Protein AF-A0A9P1GLC5-F1 (afdb_monomer)

Organism: NCBI:txid2562237

Structure (mmCIF, N/CA/C/O backbone):
data_AF-A0A9P1GLC5-F1
#
_entry.id   AF-A0A9P1GLC5-F1
#
loop_
_atom_site.group_PDB
_atom_site.id
_atom_site.type_symbol
_atom_site.label_atom_id
_atom_site.label_alt_id
_atom_site.label_comp_id
_atom_site.label_asym_id
_atom_site.label_entity_id
_atom_site.label_seq_id
_atom_site.pdbx_PDB_ins_code
_atom_site.Cartn_x
_atom_site.Cartn_y
_atom_site.Cartn_z
_atom_site.occupancy
_atom_site.B_iso_or_equiv
_atom_site.auth_seq_id
_atom_site.auth_comp_id
_atom_site.auth_asym_id
_atom_site.auth_atom_id
_atom_site.pdbx_PDB_model_num
ATOM 1 N N . MET A 1 1 ? -9.900 10.082 -8.157 1.00 47.69 1 MET A N 1
ATOM 2 C CA . MET A 1 1 ? -8.661 9.710 -7.443 1.00 47.69 1 MET A CA 1
ATOM 3 C C . MET A 1 1 ? -8.910 8.832 -6.209 1.00 47.69 1 MET A C 1
ATOM 5 O O . MET A 1 1 ? -8.074 7.988 -5.947 1.00 47.69 1 MET A O 1
ATOM 9 N N . ASN A 1 2 ? -10.050 8.937 -5.502 1.00 52.00 2 ASN A N 1
ATOM 10 C CA . ASN A 1 2 ? -10.221 8.292 -4.184 1.00 52.00 2 ASN A CA 1
ATOM 11 C C . ASN A 1 2 ? -10.794 6.866 -4.136 1.00 52.00 2 ASN A C 1
ATOM 13 O O . ASN A 1 2 ? -10.511 6.176 -3.165 1.00 52.00 2 ASN A O 1
ATOM 17 N N . GLN A 1 3 ? -11.568 6.397 -5.125 1.00 54.25 3 GLN A N 1
ATOM 18 C CA . GLN A 1 3 ? -12.273 5.115 -4.955 1.00 54.25 3 GLN A CA 1
ATOM 19 C C . GLN A 1 3 ? -11.317 3.918 -4.865 1.00 54.25 3 GLN A C 1
ATOM 21 O O . GLN A 1 3 ? -11.463 3.127 -3.956 1.00 54.25 3 GLN A O 1
ATOM 26 N N . LYS A 1 4 ? -10.286 3.824 -5.717 1.00 55.81 4 LYS A N 1
ATOM 27 C CA . LYS A 1 4 ? -9.340 2.690 -5.684 1.00 55.81 4 LYS A CA 1
ATOM 28 C C . LYS A 1 4 ? -8.455 2.651 -4.434 1.00 55.81 4 LYS A C 1
ATOM 30 O O . LYS A 1 4 ? -8.250 1.583 -3.871 1.00 55.81 4 LYS A O 1
ATOM 35 N N . ILE A 1 5 ? -8.000 3.817 -3.962 1.00 56.03 5 ILE A N 1
ATOM 36 C CA . ILE A 1 5 ? -7.255 3.920 -2.698 1.00 56.03 5 ILE A CA 1
ATOM 37 C C . ILE A 1 5 ? -8.155 3.483 -1.539 1.00 56.03 5 ILE A C 1
ATOM 39 O O . ILE A 1 5 ? -7.718 2.737 -0.667 1.00 56.03 5 ILE A O 1
ATOM 43 N N . SER A 1 6 ? -9.415 3.934 -1.545 1.00 58.03 6 SER A N 1
ATOM 44 C CA . SER A 1 6 ? -10.416 3.520 -0.565 1.00 58.03 6 SER A CA 1
ATOM 45 C C . SER A 1 6 ? -10.666 2.013 -0.647 1.00 58.03 6 SER A C 1
ATOM 47 O O . SER A 1 6 ? -10.504 1.339 0.358 1.00 58.03 6 SER A O 1
ATOM 49 N N . ASP A 1 7 ? -10.915 1.458 -1.833 1.00 60.22 7 ASP A N 1
ATOM 50 C CA . ASP A 1 7 ? -11.137 0.024 -2.051 1.00 60.22 7 ASP A CA 1
ATOM 51 C C . ASP A 1 7 ? -9.954 -0.817 -1.542 1.00 60.22 7 ASP A C 1
ATOM 53 O O . ASP A 1 7 ? -10.156 -1.854 -0.920 1.00 60.22 7 ASP A O 1
ATOM 57 N N . ARG A 1 8 ? -8.717 -0.338 -1.712 1.00 60.62 8 ARG A N 1
ATOM 58 C CA . ARG A 1 8 ? -7.519 -1.004 -1.190 1.00 60.62 8 ARG A CA 1
ATOM 59 C C . ARG A 1 8 ? -7.369 -0.878 0.325 1.00 60.62 8 ARG A C 1
ATOM 61 O O . ARG A 1 8 ? -6.973 -1.834 0.982 1.00 60.62 8 ARG A O 1
ATOM 68 N N . LEU A 1 9 ? -7.735 0.266 0.909 1.00 55.22 9 LEU A N 1
ATOM 69 C CA . LEU A 1 9 ? -7.836 0.416 2.370 1.00 55.22 9 LEU A CA 1
ATOM 70 C C . LEU A 1 9 ? -8.885 -0.515 2.983 1.00 55.22 9 LEU A C 1
ATOM 72 O O . LEU A 1 9 ? -8.794 -0.861 4.162 1.00 55.22 9 LEU A O 1
ATOM 76 N N . MET A 1 10 ? -9.853 -0.920 2.165 1.00 55.62 10 MET A N 1
ATOM 77 C CA . MET A 1 10 ? -10.934 -1.827 2.516 1.00 55.62 10 MET A CA 1
ATOM 78 C C . MET A 1 10 ? -10.565 -3.305 2.338 1.00 55.62 10 MET A C 1
ATOM 80 O O . MET A 1 10 ? -11.298 -4.158 2.846 1.00 55.62 10 MET A O 1
ATOM 84 N N . GLU A 1 11 ? -9.453 -3.624 1.666 1.00 56.75 11 GLU A N 1
ATOM 85 C CA . GLU A 1 11 ? -9.005 -5.001 1.455 1.00 56.75 11 GLU A CA 1
ATOM 86 C C . GLU A 1 11 ? -8.594 -5.674 2.771 1.00 56.75 11 GLU A C 1
ATOM 88 O O . GLU A 1 11 ? -7.910 -5.112 3.633 1.00 56.75 11 GLU A O 1
ATOM 93 N N . SER A 1 12 ? -8.994 -6.937 2.913 1.00 49.34 12 SER A N 1
ATOM 94 C CA . SER A 1 12 ? -8.492 -7.810 3.966 1.00 49.34 12 SER A CA 1
ATOM 95 C C . SER A 1 12 ? -7.091 -8.293 3.588 1.00 49.34 12 SER A C 1
ATOM 97 O O . SER A 1 12 ? -6.949 -9.054 2.630 1.00 49.34 12 SER A O 1
ATOM 99 N N . CYS A 1 13 ? -6.061 -7.911 4.343 1.00 44.66 13 CYS A N 1
ATOM 100 C CA . CYS A 1 13 ? -4.732 -8.498 4.181 1.00 44.66 13 CYS A CA 1
ATOM 101 C C . CYS A 1 13 ? -4.643 -9.821 4.968 1.00 44.66 13 CYS A C 1
ATOM 103 O O . CYS A 1 13 ? -4.759 -9.790 6.199 1.00 44.66 13 CYS A O 1
ATOM 105 N N . PRO A 1 14 ? -4.412 -10.978 4.310 1.00 37.53 14 PRO A N 1
ATOM 106 C CA . PRO A 1 14 ? -4.028 -12.206 4.993 1.00 37.53 14 PRO A CA 1
ATOM 107 C C . PRO A 1 14 ? -2.564 -12.071 5.425 1.00 37.53 14 PRO A C 1
ATOM 109 O O . PRO A 1 14 ? -1.640 -12.315 4.656 1.00 37.53 14 PRO A O 1
ATOM 112 N N . GLY A 1 15 ? -2.350 -11.597 6.647 1.00 42.34 15 GLY A N 1
ATOM 113 C CA . GLY A 1 15 ? -1.014 -11.357 7.177 1.00 42.34 15 GLY A CA 1
ATOM 114 C C . GLY A 1 15 ? -1.078 -10.553 8.465 1.00 42.34 15 GLY A C 1
ATOM 115 O O . GLY A 1 15 ? -1.514 -9.407 8.465 1.00 42.34 15 GLY A O 1
ATOM 116 N N . THR A 1 16 ? -0.687 -11.217 9.548 1.00 44.41 16 THR A N 1
ATOM 117 C CA . THR A 1 16 ? -0.421 -10.769 10.921 1.00 44.41 16 THR A CA 1
ATOM 118 C C . THR A 1 16 ? -0.646 -9.277 11.202 1.00 44.41 16 THR A C 1
ATOM 120 O O . THR A 1 16 ? 0.180 -8.425 10.867 1.00 44.41 16 THR A O 1
ATOM 123 N N . LEU A 1 17 ? -1.746 -8.970 11.897 1.00 46.38 17 LEU A N 1
ATOM 124 C CA . LEU A 1 17 ? -1.908 -7.708 12.619 1.00 46.38 17 LEU A CA 1
ATOM 125 C C . LEU A 1 17 ? -0.806 -7.627 13.686 1.00 46.38 17 LEU A C 1
ATOM 127 O O . LEU A 1 17 ? -0.879 -8.249 14.743 1.00 46.38 17 LEU A O 1
ATOM 131 N N . LEU A 1 18 ? 0.249 -6.881 13.385 1.00 47.91 18 LEU A N 1
ATOM 132 C CA . LEU A 1 18 ? 1.289 -6.561 14.354 1.00 47.91 18 LEU A CA 1
ATOM 133 C C . LEU A 1 18 ? 0.752 -5.530 15.349 1.00 47.91 18 LEU A C 1
ATOM 135 O O . LEU A 1 18 ? -0.028 -4.651 14.992 1.00 47.91 18 LEU A O 1
ATOM 139 N N . HIS A 1 19 ? 1.172 -5.691 16.600 1.00 51.31 19 HIS A N 1
ATOM 140 C CA . HIS A 1 19 ? 0.838 -4.884 17.771 1.00 51.31 19 HIS A CA 1
ATOM 141 C C . HIS A 1 19 ? 0.292 -3.485 17.502 1.00 51.31 19 HIS A C 1
ATOM 143 O O . HIS A 1 19 ? 1.023 -2.563 17.149 1.00 51.31 19 HIS A O 1
ATOM 149 N N . ALA A 1 20 ? -0.992 -3.314 17.793 1.00 52.53 20 ALA A N 1
ATOM 150 C CA . ALA A 1 20 ? -1.585 -1.999 17.931 1.00 52.53 20 ALA A CA 1
ATOM 151 C C . ALA A 1 20 ? -1.301 -1.485 19.350 1.00 52.53 20 ALA A C 1
ATOM 153 O O . ALA A 1 20 ? -1.840 -2.008 20.326 1.00 52.53 20 ALA A O 1
ATOM 154 N N . VAL A 1 21 ? -0.422 -0.489 19.467 1.00 52.78 21 VAL A N 1
ATOM 155 C CA . VAL A 1 21 ? -0.293 0.342 20.673 1.00 52.78 21 VAL A CA 1
ATOM 156 C C . VAL A 1 21 ? -1.179 1.575 20.462 1.00 52.78 21 VAL A C 1
ATOM 158 O O . VAL A 1 21 ? -1.206 2.098 19.342 1.00 52.78 21 VAL A O 1
ATOM 161 N N . PRO A 1 22 ? -1.900 2.056 21.493 1.00 58.53 22 PRO A N 1
ATOM 162 C CA . PRO A 1 22 ? -2.670 3.288 21.395 1.00 58.53 22 PRO A CA 1
ATOM 163 C C . PRO A 1 22 ? -1.815 4.427 20.830 1.00 58.53 22 PRO A C 1
ATOM 165 O O . PRO A 1 22 ? -0.705 4.667 21.307 1.00 58.53 22 PRO A O 1
ATOM 168 N N . ASN A 1 23 ? -2.333 5.113 19.814 1.00 62.41 23 ASN A N 1
ATOM 169 C CA . ASN A 1 23 ? -1.656 6.228 19.156 1.00 62.41 23 ASN A CA 1
ATOM 170 C C . ASN A 1 23 ? -2.423 7.530 19.438 1.00 62.41 23 ASN A C 1
ATOM 172 O O . ASN A 1 23 ? -3.653 7.521 19.503 1.00 62.41 23 ASN A O 1
ATOM 176 N N . GLY A 1 24 ? -1.698 8.639 19.587 1.00 65.12 24 GLY A N 1
ATOM 177 C CA . GLY A 1 24 ? -2.259 9.988 19.710 1.00 65.12 24 GLY A CA 1
ATOM 178 C C . GLY A 1 24 ? -2.446 10.521 21.136 1.00 65.12 24 GLY A C 1
ATOM 179 O O . GLY A 1 24 ? -2.186 9.842 22.130 1.00 65.12 24 GLY A O 1
ATOM 180 N N . SER A 1 25 ? -2.862 11.788 21.226 1.00 72.00 25 SER A N 1
ATOM 181 C CA . SER A 1 25 ? -3.205 12.452 22.486 1.00 72.00 25 SER A CA 1
ATOM 182 C C . SER A 1 25 ? -4.690 12.278 22.809 1.00 72.00 25 SER A C 1
ATOM 184 O O . SER A 1 25 ? -5.532 12.117 21.921 1.00 72.00 25 SER A O 1
ATOM 186 N N . TYR A 1 26 ? -5.017 12.313 24.099 1.00 86.00 26 TYR A N 1
ATOM 187 C CA . TYR A 1 26 ? -6.394 12.355 24.594 1.00 86.00 26 TYR A CA 1
ATOM 188 C C . TYR A 1 26 ? -6.688 13.748 25.140 1.00 86.00 26 TYR A C 1
ATOM 190 O O . TYR A 1 26 ? -7.048 13.899 26.304 1.00 86.00 26 TYR A O 1
ATOM 198 N N . ASP A 1 27 ? -6.457 14.768 24.317 1.00 87.31 27 ASP A N 1
ATOM 199 C CA . ASP A 1 27 ? -6.807 16.141 24.665 1.00 87.31 27 ASP A CA 1
ATOM 200 C C . ASP A 1 27 ? -8.325 16.356 24.503 1.00 87.31 27 ASP A C 1
ATOM 202 O O . ASP A 1 27 ? -8.943 15.739 23.620 1.00 87.31 27 ASP A O 1
ATOM 206 N N . PRO A 1 28 ? -8.954 17.234 25.305 1.00 89.94 28 PRO A N 1
ATOM 207 C CA . PRO A 1 28 ? -10.390 17.482 25.224 1.00 89.94 28 PRO A CA 1
ATOM 208 C C . PRO A 1 28 ? -10.877 17.862 23.826 1.00 89.94 28 PRO A C 1
ATOM 210 O O . PRO A 1 28 ? -10.282 18.690 23.141 1.00 89.94 28 PRO A O 1
ATOM 213 N N . GLY A 1 29 ? -11.989 17.257 23.401 1.00 86.06 29 GLY A N 1
ATOM 214 C CA . GLY A 1 29 ? -12.593 17.483 22.087 1.00 86.06 29 GLY A CA 1
ATOM 215 C C . GLY A 1 29 ? -11.947 16.719 20.926 1.00 86.06 29 GLY A C 1
ATOM 216 O O . GLY A 1 29 ? -12.526 16.713 19.838 1.00 86.06 29 GLY A O 1
ATOM 217 N N . THR A 1 30 ? -10.813 16.046 21.154 1.00 88.50 30 THR A N 1
ATOM 218 C CA . THR A 1 30 ? -10.145 15.195 20.156 1.00 88.50 30 THR A CA 1
ATOM 219 C C . THR A 1 30 ? -11.042 14.033 19.745 1.00 88.50 30 THR A C 1
ATOM 221 O O . THR A 1 30 ? -11.679 13.400 20.587 1.00 88.50 30 THR A O 1
ATOM 224 N N . GLU A 1 31 ? -11.083 13.734 18.450 1.00 90.44 31 GLU A N 1
ATOM 225 C CA . GLU A 1 31 ? -11.735 12.537 17.925 1.00 90.44 31 GLU A CA 1
ATOM 226 C C . GLU A 1 31 ? -10.839 11.315 18.130 1.00 90.44 31 GLU A C 1
ATOM 228 O O . GLU A 1 31 ? -9.695 11.295 17.675 1.00 90.44 31 GLU A O 1
ATOM 233 N N . VAL A 1 32 ? -11.365 10.300 18.816 1.00 89.25 32 VAL A N 1
ATOM 234 C CA . VAL A 1 32 ? -10.631 9.083 19.162 1.00 89.25 32 VAL A CA 1
ATOM 235 C C . VAL A 1 32 ? -11.355 7.881 18.578 1.00 89.25 32 VAL A C 1
ATOM 237 O O . VAL A 1 32 ? -12.501 7.599 18.928 1.00 89.25 32 VAL A O 1
ATOM 240 N N . ILE A 1 33 ? -10.668 7.156 17.701 1.00 89.31 33 ILE A N 1
ATOM 241 C CA . ILE A 1 33 ? -11.159 5.906 17.135 1.00 89.31 33 ILE A CA 1
ATOM 242 C C . ILE A 1 33 ? -11.063 4.811 18.203 1.00 89.31 33 ILE A C 1
ATOM 244 O O . ILE A 1 33 ? -9.971 4.477 18.671 1.00 89.31 33 ILE A O 1
ATOM 248 N N . VAL A 1 34 ? -12.202 4.239 18.584 1.00 88.81 34 VAL A N 1
ATOM 249 C CA . VAL A 1 34 ? -12.295 3.211 19.633 1.00 88.81 34 VAL A CA 1
ATOM 250 C C . VAL A 1 34 ? -12.673 1.839 19.087 1.00 88.81 34 VAL A C 1
ATOM 252 O O . VAL A 1 34 ? -13.172 1.008 19.834 1.00 88.81 34 VAL A O 1
ATOM 255 N N . SER A 1 35 ? -12.403 1.576 17.809 1.00 84.88 35 SER A N 1
ATOM 256 C CA . SER A 1 35 ? -12.740 0.296 17.177 1.00 84.88 35 SER A CA 1
ATOM 257 C C . SER A 1 35 ? -11.584 -0.673 17.000 1.00 84.88 35 SER A C 1
ATOM 259 O O . SER A 1 35 ? -10.425 -0.276 16.940 1.00 84.88 35 SER A O 1
ATOM 261 N N . PHE A 1 36 ? -11.918 -1.958 16.904 1.00 78.56 36 PHE A N 1
ATOM 262 C CA . PHE A 1 36 ? -11.030 -3.036 16.498 1.00 78.56 36 PHE A CA 1
ATOM 263 C C . PHE A 1 36 ? -10.984 -3.161 14.972 1.00 78.56 36 PHE A C 1
ATOM 265 O O . PHE A 1 36 ? -11.951 -2.821 14.278 1.00 78.56 36 PHE A O 1
ATOM 272 N N . PRO A 1 37 ? -9.890 -3.730 14.435 1.00 66.06 37 PRO A N 1
ATOM 273 C CA . PRO A 1 37 ? -9.648 -3.778 13.001 1.00 66.06 37 PRO A CA 1
ATOM 274 C C . PRO A 1 37 ? -10.649 -4.609 12.198 1.00 66.06 37 PRO A C 1
ATOM 276 O O . PRO A 1 37 ? -10.937 -4.296 11.041 1.00 66.06 37 PRO A O 1
ATOM 279 N N . GLY A 1 38 ? -11.199 -5.665 12.809 1.00 67.50 38 GLY A N 1
ATOM 280 C CA . GLY A 1 38 ? -12.125 -6.574 12.135 1.00 67.50 38 GLY A CA 1
ATOM 281 C C . GLY A 1 38 ? -11.505 -7.160 10.873 1.00 67.50 38 GLY A C 1
ATOM 282 O O . GLY A 1 38 ? -10.383 -7.657 10.907 1.00 67.50 38 GLY A O 1
ATOM 283 N N . VAL A 1 39 ? -12.241 -7.085 9.765 1.00 59.69 39 VAL A N 1
ATOM 284 C CA . VAL A 1 39 ? -11.810 -7.600 8.455 1.00 59.69 39 VAL A CA 1
ATOM 285 C C . VAL A 1 39 ? -10.961 -6.610 7.644 1.00 59.69 39 VAL A C 1
ATOM 287 O O . VAL A 1 39 ? -10.377 -7.005 6.641 1.00 59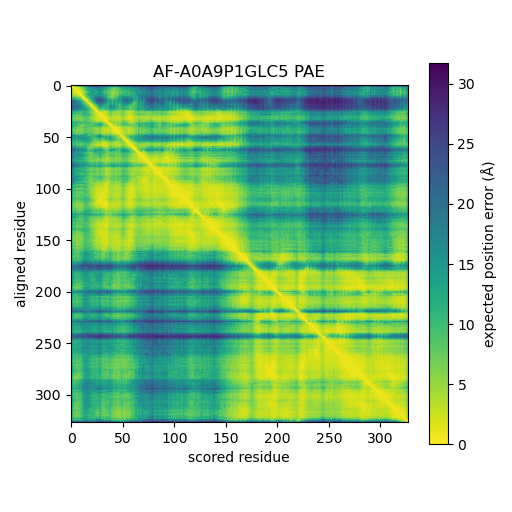.69 39 VAL A O 1
ATOM 290 N N . HIS A 1 40 ? -10.849 -5.347 8.067 1.00 66.31 40 HIS A N 1
ATOM 291 C CA . HIS A 1 40 ? -10.241 -4.266 7.275 1.00 66.31 40 HIS A CA 1
ATOM 292 C C . HIS A 1 40 ? -8.814 -3.936 7.729 1.00 66.31 40 HIS A C 1
ATOM 294 O O . HIS A 1 40 ? -8.489 -2.787 8.009 1.00 66.31 40 HIS A O 1
ATOM 300 N N . THR A 1 41 ? -7.950 -4.946 7.852 1.00 64.25 41 THR A N 1
ATOM 301 C CA . THR A 1 41 ? -6.639 -4.837 8.523 1.00 64.25 41 THR A CA 1
ATOM 302 C C . THR A 1 41 ? -5.682 -3.808 7.909 1.00 64.25 41 THR A C 1
ATOM 304 O O . THR A 1 41 ? -4.844 -3.266 8.628 1.00 64.25 41 THR A O 1
ATOM 307 N N . PHE A 1 42 ? -5.824 -3.473 6.623 1.00 66.31 42 PHE A N 1
ATOM 308 C CA . PHE A 1 42 ? -4.929 -2.544 5.931 1.00 66.31 42 PHE A CA 1
ATOM 309 C C . PHE A 1 42 ? -5.003 -1.106 6.478 1.00 66.31 42 PHE A C 1
ATOM 311 O O . PHE A 1 42 ? -3.974 -0.528 6.827 1.00 66.31 42 PHE A O 1
ATOM 318 N N . ALA A 1 43 ? -6.204 -0.536 6.636 1.00 69.94 43 ALA A N 1
ATOM 319 C CA . ALA A 1 43 ? -6.375 0.812 7.194 1.00 69.94 43 ALA A CA 1
ATOM 320 C C . ALA A 1 43 ? -5.785 0.942 8.611 1.00 69.94 43 ALA A C 1
ATOM 322 O O . ALA A 1 43 ? -5.184 1.958 8.965 1.00 69.94 43 ALA A O 1
ATOM 323 N N . TRP A 1 44 ? -5.901 -0.120 9.408 1.00 72.00 44 TRP A N 1
ATOM 324 C CA . TRP A 1 44 ? -5.359 -0.171 10.765 1.00 72.00 44 TRP A CA 1
ATOM 325 C C . TRP A 1 44 ? -3.846 -0.345 10.786 1.00 72.00 44 TRP A C 1
ATOM 327 O O . TRP A 1 44 ? -3.175 0.319 11.574 1.00 72.00 44 TRP A O 1
ATOM 337 N N . ASN A 1 45 ? -3.289 -1.163 9.891 1.00 69.06 45 ASN A N 1
ATOM 338 C CA . ASN A 1 45 ? -1.842 -1.247 9.704 1.00 69.06 45 ASN A CA 1
ATOM 339 C C . ASN A 1 45 ? -1.267 0.120 9.337 1.00 69.06 45 ASN A C 1
ATOM 341 O O . ASN A 1 45 ? -0.249 0.516 9.893 1.00 69.06 45 ASN A O 1
ATOM 345 N N . LEU A 1 46 ? -1.941 0.875 8.473 1.00 68.19 46 LEU A N 1
ATOM 346 C CA . LEU A 1 46 ? -1.501 2.209 8.090 1.00 68.19 46 LEU A CA 1
ATOM 347 C C . LEU A 1 46 ? -1.553 3.196 9.266 1.00 68.19 46 LEU A C 1
ATOM 349 O O . LEU A 1 46 ? -0.596 3.938 9.469 1.00 68.19 46 LEU A O 1
ATOM 353 N N . LEU A 1 47 ? -2.617 3.163 10.078 1.00 71.31 47 LEU A N 1
ATOM 354 C CA . LEU A 1 47 ? -2.729 3.964 11.305 1.00 71.31 47 LEU A CA 1
ATOM 355 C C . LEU A 1 47 ? -1.635 3.633 12.340 1.00 71.31 47 LEU A C 1
ATOM 357 O O . LEU A 1 47 ? -1.144 4.537 13.018 1.00 71.31 47 LEU A O 1
ATOM 361 N N . HIS A 1 48 ? -1.280 2.353 12.494 1.00 66.44 48 HIS A N 1
ATOM 362 C CA . HIS A 1 48 ? -0.351 1.894 13.533 1.00 66.44 48 HIS A CA 1
ATOM 363 C C . HIS A 1 48 ? 1.117 1.912 13.109 1.00 66.44 48 HIS A C 1
ATOM 365 O O . HIS A 1 48 ? 1.974 2.256 13.920 1.00 66.44 48 HIS A O 1
ATOM 371 N N . ARG A 1 49 ? 1.420 1.547 11.860 1.00 59.56 49 ARG A N 1
ATOM 372 C CA . ARG A 1 49 ? 2.794 1.527 11.349 1.00 59.56 49 ARG A CA 1
ATOM 373 C C . ARG A 1 49 ? 3.263 2.937 11.043 1.00 59.56 49 ARG A C 1
ATOM 375 O O . ARG A 1 49 ? 4.339 3.331 11.477 1.00 59.56 49 ARG A O 1
ATOM 382 N N . SER A 1 50 ? 2.432 3.747 10.394 1.00 54.94 50 SER A N 1
ATOM 383 C CA . SER A 1 50 ? 2.841 5.087 10.001 1.00 54.94 50 SER A CA 1
ATOM 384 C C . SER A 1 50 ? 2.970 6.018 11.211 1.00 54.94 50 SER A C 1
ATOM 386 O O . SER A 1 50 ? 1.993 6.593 11.693 1.00 54.94 50 SER A O 1
ATOM 388 N N . LYS A 1 51 ? 4.213 6.300 11.626 1.00 55.62 51 LYS A N 1
ATOM 389 C CA . LYS A 1 51 ? 4.552 7.424 12.533 1.00 55.62 51 LYS A CA 1
ATOM 390 C C . LYS A 1 51 ? 4.100 8.796 11.988 1.00 55.62 51 LYS A C 1
ATOM 392 O O . LYS A 1 51 ? 4.261 9.815 12.665 1.00 55.62 51 LYS A O 1
ATOM 397 N N . LEU A 1 52 ? 3.585 8.828 10.756 1.00 53.91 52 LEU A N 1
ATOM 398 C CA . LEU A 1 52 ? 3.210 10.009 9.986 1.00 53.91 52 LEU A CA 1
ATOM 399 C C . LEU A 1 52 ? 1.721 10.348 10.117 1.00 53.91 52 LEU A C 1
ATOM 401 O O . LEU A 1 52 ? 1.349 11.487 9.839 1.00 53.91 52 LEU A O 1
ATOM 405 N N . VAL A 1 53 ? 0.873 9.423 10.591 1.00 61.03 53 VAL A N 1
ATOM 406 C CA . VAL A 1 53 ? -0.531 9.730 10.918 1.00 61.03 53 VAL A CA 1
ATOM 407 C C . VAL A 1 53 ? -0.580 10.436 12.276 1.00 61.03 53 VAL A C 1
ATOM 409 O O . VAL A 1 53 ? -1.009 9.894 13.292 1.00 61.03 53 VAL A O 1
ATOM 412 N N . LYS A 1 54 ? -0.086 11.675 12.311 1.00 62.69 54 LYS A N 1
ATOM 413 C CA . LYS A 1 54 ? -0.285 12.583 13.443 1.00 62.69 54 LYS A CA 1
ATOM 414 C C . LYS A 1 54 ? -1.660 13.231 13.301 1.00 62.69 54 LYS A C 1
ATOM 416 O O . LYS A 1 54 ? -1.984 13.756 12.242 1.00 62.69 54 LYS A O 1
ATOM 421 N N . GLY A 1 55 ? -2.456 13.204 14.368 1.00 65.62 55 GLY A N 1
ATOM 422 C CA . GLY A 1 55 ? -3.788 13.824 14.398 1.00 65.62 55 GLY A CA 1
ATOM 423 C C . GLY A 1 55 ? -4.970 12.855 14.301 1.00 65.62 55 GLY A C 1
ATOM 424 O O . GLY A 1 55 ? -6.111 13.306 14.352 1.00 65.62 55 GLY A O 1
ATOM 425 N N . ILE A 1 56 ? -4.727 11.542 14.216 1.00 75.06 56 ILE A N 1
ATOM 426 C CA . ILE A 1 56 ? -5.760 10.525 14.454 1.00 75.06 56 ILE A CA 1
ATOM 427 C C . ILE A 1 56 ? -5.389 9.771 15.726 1.00 75.06 56 ILE A C 1
ATOM 429 O O . ILE A 1 56 ? -4.397 9.045 15.758 1.00 75.06 56 ILE A O 1
ATOM 433 N N . SER A 1 57 ? -6.184 9.963 16.776 1.00 83.75 57 SER A N 1
ATOM 434 C CA . SER A 1 57 ? -6.022 9.244 18.036 1.00 83.75 57 SER A CA 1
ATOM 435 C C . SER A 1 57 ? -6.824 7.945 18.007 1.00 83.75 57 SER A C 1
ATOM 437 O O . SER A 1 57 ? -7.948 7.922 17.505 1.00 83.75 57 SER A O 1
ATOM 439 N N . ALA A 1 58 ? -6.279 6.864 18.563 1.00 85.44 58 ALA A N 1
ATOM 440 C CA . ALA A 1 58 ? -6.971 5.582 18.652 1.00 85.44 58 ALA A CA 1
ATOM 441 C C . ALA A 1 58 ? -6.649 4.821 19.944 1.00 85.44 58 ALA A C 1
ATOM 443 O O . ALA A 1 58 ? -5.539 4.902 20.475 1.00 85.44 58 ALA A O 1
ATOM 444 N N . THR A 1 59 ? -7.624 4.057 20.440 1.00 82.12 59 THR A N 1
ATOM 445 C CA . THR A 1 59 ? -7.463 3.153 21.599 1.00 82.12 59 THR A CA 1
ATOM 446 C C . THR A 1 59 ? -7.282 1.692 21.192 1.00 82.12 59 THR A C 1
ATOM 448 O O . THR A 1 59 ? -7.015 0.850 22.054 1.00 82.12 59 THR A O 1
ATOM 451 N N . CYS A 1 60 ? -7.423 1.389 19.895 1.00 75.50 60 CYS A N 1
ATOM 452 C CA . CYS A 1 60 ? -7.264 0.052 19.331 1.00 75.50 60 CYS A CA 1
ATOM 453 C C . CYS A 1 60 ? -5.991 -0.614 19.867 1.00 75.50 60 CYS A C 1
ATOM 455 O O . CYS A 1 60 ? -4.896 -0.060 19.768 1.00 75.50 60 CYS A O 1
ATOM 457 N N . THR A 1 61 ? -6.165 -1.794 20.463 1.00 68.56 61 THR A N 1
ATOM 458 C CA . THR A 1 61 ? -5.082 -2.627 20.984 1.00 68.56 61 THR A CA 1
ATOM 459 C C . THR A 1 61 ? -5.289 -4.044 20.479 1.00 68.56 61 THR A C 1
ATOM 461 O O . THR A 1 61 ? -6.371 -4.606 20.644 1.00 68.56 61 THR A O 1
ATOM 464 N N . PHE A 1 62 ? -4.259 -4.629 19.873 1.00 65.56 62 PHE A N 1
ATOM 465 C CA . PHE A 1 62 ? -4.319 -5.982 19.333 1.00 65.56 62 PHE A CA 1
ATOM 466 C C . PHE A 1 62 ? -3.014 -6.724 19.584 1.00 65.56 62 PHE A C 1
ATOM 468 O O . PHE A 1 62 ? -1.923 -6.162 19.473 1.00 65.56 62 PHE A O 1
ATOM 475 N N . ILE A 1 63 ? -3.145 -7.994 19.954 1.00 58.97 63 ILE A N 1
ATOM 476 C CA . ILE A 1 63 ? -2.036 -8.889 20.259 1.00 58.97 63 ILE A CA 1
ATOM 477 C C . ILE A 1 63 ? -2.346 -10.215 19.563 1.00 58.97 63 ILE A C 1
ATOM 479 O O . ILE A 1 63 ? -3.130 -11.002 20.083 1.00 58.97 63 ILE A O 1
ATOM 483 N N . SER A 1 64 ? -1.757 -10.452 18.391 1.00 56.34 64 SER A N 1
ATOM 484 C CA . SER A 1 64 ? -1.819 -11.760 17.710 1.00 56.34 64 SER A CA 1
ATOM 485 C C . SER A 1 64 ? -0.460 -12.381 17.437 1.00 56.34 64 SER A C 1
ATOM 487 O O . SER A 1 64 ? -0.387 -13.403 16.768 1.00 56.34 64 SER A O 1
ATOM 489 N N . ASP A 1 65 ? 0.614 -11.750 17.892 1.00 66.75 65 ASP A N 1
ATOM 490 C CA . ASP A 1 65 ? 1.960 -12.277 17.724 1.00 66.75 65 ASP A CA 1
ATOM 491 C C . ASP A 1 65 ? 2.324 -13.123 18.947 1.00 66.75 65 ASP A C 1
ATOM 493 O O . ASP A 1 65 ? 2.310 -12.613 20.070 1.00 66.75 65 ASP A O 1
ATOM 497 N N . GLU A 1 66 ? 2.656 -14.396 18.725 1.00 69.62 66 GLU A N 1
ATOM 498 C CA . GLU A 1 66 ? 3.111 -15.341 19.754 1.00 69.62 66 GLU A CA 1
ATOM 499 C C . GLU A 1 66 ? 4.349 -14.848 20.512 1.00 69.62 66 GLU A C 1
ATOM 501 O O . GLU A 1 66 ? 4.576 -15.230 21.660 1.00 69.62 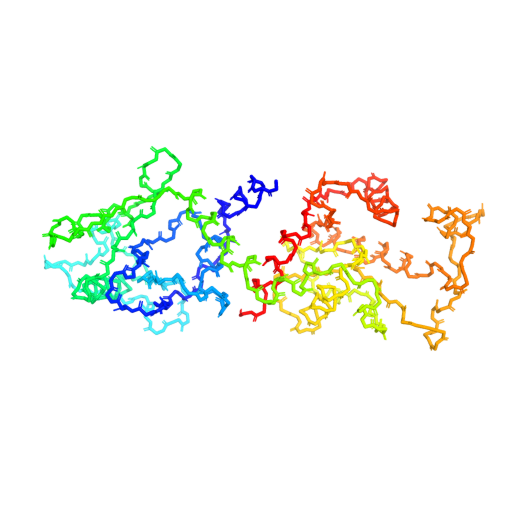66 GLU A O 1
ATOM 506 N N . THR A 1 67 ? 5.144 -13.969 19.898 1.00 69.12 67 THR A N 1
ATOM 507 C CA . THR A 1 67 ? 6.337 -13.385 20.517 1.00 69.12 67 THR A CA 1
ATOM 508 C C . THR A 1 67 ? 6.012 -12.267 21.513 1.00 69.12 67 THR A C 1
ATOM 510 O O . THR A 1 67 ? 6.877 -11.853 22.291 1.00 69.12 67 THR A O 1
ATOM 513 N N . HIS A 1 68 ? 4.768 -11.780 21.549 1.00 69.94 68 HIS A N 1
ATOM 514 C CA . HIS A 1 68 ? 4.390 -10.680 22.424 1.00 69.94 68 HIS A CA 1
ATOM 515 C C . HIS A 1 68 ? 4.185 -11.125 23.872 1.00 69.94 68 HIS A C 1
ATOM 517 O O . HIS A 1 68 ? 3.447 -12.079 24.125 1.00 69.94 68 HIS A O 1
ATOM 523 N N . PRO A 1 69 ? 4.656 -10.348 24.867 1.00 73.69 69 PRO A N 1
ATOM 524 C CA . PRO A 1 69 ? 4.459 -10.670 26.282 1.00 73.69 69 PRO A CA 1
ATOM 525 C C . PRO A 1 69 ? 2.995 -10.776 26.730 1.00 73.69 69 PRO A C 1
ATOM 527 O O . PRO A 1 69 ? 2.728 -11.206 27.851 1.00 73.69 69 PRO A O 1
ATOM 530 N N . GLY A 1 70 ? 2.049 -10.292 25.926 1.00 73.50 70 GLY A N 1
ATOM 531 C CA . GLY A 1 70 ? 0.611 -10.374 26.181 1.00 73.50 70 GLY A CA 1
ATOM 532 C C . GLY A 1 70 ? -0.117 -11.501 25.447 1.00 73.50 70 GLY A C 1
ATOM 533 O O . GLY A 1 70 ? -1.310 -11.670 25.681 1.00 73.50 70 GLY A O 1
ATOM 534 N N . TYR A 1 71 ? 0.557 -12.247 24.569 1.00 80.19 71 TYR A N 1
ATOM 535 C CA . TYR A 1 71 ? -0.061 -13.367 23.863 1.00 80.19 71 TYR A CA 1
ATOM 536 C C . TYR A 1 71 ? -0.450 -14.475 24.846 1.00 80.19 71 TYR A C 1
ATOM 538 O O . TYR A 1 71 ? 0.266 -14.749 25.811 1.00 80.19 71 TYR A O 1
ATOM 546 N N . GLY A 1 72 ? -1.628 -15.066 24.646 1.00 83.06 72 GLY A N 1
ATOM 547 C CA . GLY A 1 72 ? -2.177 -16.111 25.513 1.00 83.06 72 GLY A CA 1
ATOM 548 C C . GLY A 1 72 ? -2.589 -15.634 26.910 1.00 83.06 72 GLY A C 1
ATOM 549 O O . GLY A 1 72 ? -3.001 -16.444 27.745 1.00 83.06 72 GLY A O 1
ATOM 550 N N . LYS A 1 73 ? -2.510 -14.327 27.204 1.00 86.94 73 LYS A N 1
ATOM 551 C CA . LYS A 1 73 ? -2.957 -13.784 28.491 1.00 86.94 73 LYS A CA 1
ATOM 552 C C . LYS A 1 73 ? -4.465 -13.594 28.516 1.00 86.94 73 LYS A C 1
ATOM 554 O O . LYS A 1 73 ? -5.066 -13.020 27.608 1.00 86.94 73 LYS A O 1
ATOM 559 N N . HIS A 1 74 ? -5.072 -14.048 29.604 1.00 88.56 74 HIS A N 1
ATOM 560 C CA . HIS A 1 74 ? -6.505 -13.961 29.826 1.00 88.56 74 HIS A CA 1
ATOM 561 C C . HIS A 1 74 ? -6.814 -13.174 31.083 1.00 88.56 74 HIS A C 1
ATOM 563 O O . HIS A 1 74 ? -6.331 -13.511 32.164 1.00 88.56 74 HIS A O 1
ATOM 569 N N . ASP A 1 75 ? -7.708 -12.208 30.929 1.00 88.12 75 ASP A N 1
ATOM 570 C CA . ASP A 1 75 ? -8.181 -11.380 32.023 1.00 88.12 75 ASP A CA 1
ATOM 571 C C . ASP A 1 75 ? -9.586 -11.813 32.443 1.00 88.12 75 ASP A C 1
ATOM 573 O O . ASP A 1 75 ? -10.427 -12.215 31.623 1.00 88.12 75 ASP A O 1
ATOM 577 N N . LYS A 1 76 ? -9.816 -11.766 33.758 1.00 85.81 76 LYS A N 1
ATOM 578 C CA . LYS A 1 76 ? -11.084 -12.140 34.378 1.00 85.81 76 LYS A CA 1
ATOM 579 C C . LYS A 1 76 ? -12.089 -11.002 34.228 1.00 85.81 76 LYS A C 1
ATOM 581 O O . LYS A 1 76 ? -11.795 -9.865 34.582 1.00 85.81 76 LYS A O 1
ATOM 586 N N . TYR A 1 77 ? -13.299 -11.337 33.803 1.00 80.50 77 TYR A N 1
ATOM 587 C CA . TYR A 1 77 ? -14.403 -10.402 33.636 1.00 80.50 77 TYR A CA 1
ATOM 588 C C . TYR A 1 77 ? -15.710 -11.038 34.094 1.00 80.50 77 TYR A C 1
ATOM 590 O O . TYR A 1 77 ? -16.064 -12.119 33.637 1.00 80.50 77 TYR A O 1
ATOM 598 N N . GLU A 1 78 ? -16.406 -10.389 35.031 1.00 78.00 78 GLU A N 1
ATOM 599 C CA . GLU A 1 78 ? -17.729 -10.815 35.527 1.00 78.00 78 GLU A CA 1
ATOM 600 C C . GLU A 1 78 ? -17.826 -12.290 35.944 1.00 78.00 78 GLU A C 1
ATOM 602 O O . GLU A 1 78 ? -18.812 -12.975 35.697 1.00 78.00 78 GLU A O 1
ATOM 607 N N . GLY A 1 79 ? -16.774 -12.801 36.584 1.00 79.56 79 GLY A N 1
ATOM 608 C CA . GLY A 1 79 ? -16.719 -14.198 37.020 1.00 79.56 79 GLY A CA 1
ATOM 609 C C . GLY A 1 79 ? -16.266 -15.194 35.945 1.00 79.56 79 GLY A C 1
ATOM 610 O O . GLY A 1 79 ? -15.980 -16.331 36.307 1.00 79.56 79 GLY A O 1
ATOM 611 N N . GLY A 1 80 ? -16.109 -14.769 34.687 1.00 83.94 80 GLY A N 1
ATOM 612 C CA . GLY A 1 80 ? -15.583 -15.556 33.565 1.00 83.94 80 GLY A CA 1
ATOM 613 C C . GLY A 1 80 ? -14.372 -14.905 32.888 1.00 83.94 80 GLY A C 1
ATOM 614 O O . GLY A 1 80 ? -13.658 -14.109 33.502 1.00 83.94 80 GLY A O 1
ATOM 615 N N . CYS A 1 81 ? -14.112 -15.259 31.629 1.00 88.69 81 CYS A N 1
ATOM 616 C CA . CYS A 1 81 ? -13.050 -14.671 30.811 1.00 88.69 81 CYS A CA 1
ATOM 617 C C . CYS A 1 81 ? -13.643 -13.705 29.775 1.00 88.69 81 CYS A C 1
ATOM 619 O O . CYS A 1 81 ? -14.713 -13.968 29.226 1.00 88.69 81 CYS A O 1
ATOM 621 N N . HIS A 1 82 ? -12.936 -12.623 29.422 1.00 86.44 82 HIS A N 1
ATOM 622 C CA . HIS A 1 82 ? -13.386 -11.745 28.331 1.00 86.44 82 HIS A CA 1
ATOM 623 C C . HIS A 1 82 ? -13.618 -12.493 27.008 1.00 86.44 82 HIS A C 1
ATOM 625 O O . HIS A 1 82 ? -14.516 -12.123 26.255 1.00 86.44 82 HIS A O 1
ATOM 631 N N . CYS A 1 83 ? -12.878 -13.573 26.734 1.00 84.44 83 CYS A N 1
ATOM 632 C CA . CYS A 1 83 ? -13.105 -14.411 25.555 1.00 84.44 83 CYS A CA 1
ATOM 633 C C . CYS A 1 83 ? -14.545 -14.940 25.454 1.00 84.44 83 CYS A C 1
ATOM 635 O O . CYS A 1 83 ? -15.095 -15.005 24.357 1.00 84.44 83 CYS A O 1
ATOM 637 N N . ASP A 1 84 ? -15.176 -15.285 26.578 1.00 85.00 84 ASP A N 1
ATOM 638 C CA . ASP A 1 84 ? -16.545 -15.810 26.584 1.00 85.00 84 ASP A CA 1
ATOM 639 C C . ASP A 1 84 ? -17.537 -14.729 26.143 1.00 85.00 84 ASP A C 1
ATOM 641 O O . ASP A 1 84 ? -18.477 -14.994 25.398 1.00 85.00 84 ASP A O 1
ATOM 645 N N . HIS A 1 85 ? -17.278 -13.480 26.530 1.00 77.81 85 HIS A N 1
ATOM 646 C CA . HIS A 1 85 ? -18.099 -12.339 26.147 1.00 77.81 85 HIS A CA 1
ATOM 647 C C . HIS A 1 85 ? -17.866 -11.897 24.693 1.00 77.81 85 HIS A C 1
ATOM 649 O O . HIS A 1 85 ? -18.813 -11.545 23.985 1.00 77.81 85 HIS A O 1
ATOM 655 N N . ILE A 1 86 ? -16.608 -11.902 24.243 1.00 79.62 86 ILE A N 1
ATOM 656 C CA . ILE A 1 86 ? -16.218 -11.399 22.921 1.00 79.62 86 ILE A CA 1
ATOM 657 C C . ILE A 1 86 ? -16.439 -12.473 21.855 1.00 79.62 86 ILE A C 1
ATOM 659 O O . ILE A 1 86 ? -17.115 -12.237 20.860 1.00 79.62 86 ILE A O 1
ATOM 663 N N . TYR A 1 87 ? -15.894 -13.670 22.054 1.00 80.00 87 TYR A N 1
ATOM 664 C CA . TYR A 1 87 ? -15.848 -14.726 21.040 1.00 80.00 87 TYR A CA 1
ATOM 665 C C . TYR A 1 87 ? -16.877 -15.837 21.272 1.00 80.00 87 TYR A C 1
ATOM 667 O O . TYR A 1 87 ? -17.246 -16.539 20.319 1.00 80.00 87 TYR A O 1
ATOM 675 N N . GLY A 1 88 ? -17.378 -15.967 22.504 1.00 82.12 88 GLY A N 1
ATOM 676 C CA . GLY A 1 88 ? -18.252 -17.061 22.944 1.00 82.12 88 GLY A CA 1
ATOM 677 C C . GLY A 1 88 ? -17.491 -18.306 23.402 1.00 82.12 88 GLY A C 1
ATOM 678 O O . GLY A 1 88 ? -18.112 -19.294 23.783 1.00 82.12 88 GLY A O 1
ATOM 679 N N . LYS A 1 89 ? -16.158 -18.281 23.330 1.00 85.56 89 LYS A N 1
ATOM 680 C CA . LYS A 1 89 ? -15.264 -19.342 23.793 1.00 85.56 89 LYS A CA 1
ATOM 681 C C . LYS A 1 89 ? -13.887 -18.762 24.072 1.00 85.56 89 LYS A C 1
ATOM 683 O O . LYS A 1 89 ? -13.501 -17.773 23.449 1.00 85.56 89 LYS A O 1
ATOM 688 N N . ARG A 1 90 ? -13.132 -19.420 24.947 1.00 85.94 90 ARG A N 1
ATOM 689 C CA . ARG A 1 90 ? -11.716 -19.124 25.177 1.00 85.94 90 ARG A CA 1
ATOM 690 C C . ARG A 1 90 ? -10.893 -19.330 23.901 1.00 85.94 90 ARG A C 1
ATOM 692 O O . ARG A 1 90 ? -11.090 -20.325 23.208 1.00 85.94 90 ARG A O 1
ATOM 699 N N . ASP A 1 91 ? -9.996 -18.389 23.620 1.00 83.50 91 ASP A N 1
ATOM 700 C CA . ASP A 1 91 ? -9.130 -18.391 22.435 1.00 83.50 91 ASP A CA 1
ATOM 701 C C . ASP A 1 91 ? -7.645 -18.447 22.823 1.00 83.50 91 ASP A C 1
ATOM 703 O O . ASP A 1 91 ? -7.280 -17.980 23.901 1.00 83.50 91 ASP A O 1
ATOM 707 N N . GLU A 1 92 ? -6.794 -19.014 21.973 1.00 81.81 92 GLU A N 1
ATOM 708 C CA . GLU A 1 92 ? -5.384 -19.299 22.284 1.00 81.81 92 GLU A CA 1
ATOM 709 C C . GLU A 1 92 ? -4.526 -18.033 22.348 1.00 81.81 92 GLU A C 1
ATOM 711 O O . GLU A 1 92 ? -3.609 -17.951 23.162 1.00 81.81 92 GLU A O 1
ATOM 716 N N . PHE A 1 93 ? -4.867 -17.004 21.567 1.00 78.38 93 PHE A N 1
ATOM 717 C CA . PHE A 1 93 ? -4.145 -15.728 21.574 1.00 78.38 93 PHE A CA 1
ATOM 718 C C . PHE A 1 93 ? -4.460 -14.842 22.794 1.00 78.38 93 PHE A C 1
ATOM 720 O O . PHE A 1 93 ? -3.768 -13.850 23.032 1.00 78.38 93 PHE A O 1
ATOM 727 N N . GLY A 1 94 ? -5.460 -15.196 23.610 1.00 84.06 94 GLY A N 1
ATOM 728 C CA . GLY A 1 94 ? -5.819 -14.464 24.827 1.00 84.06 94 GLY A CA 1
ATOM 729 C C . GLY A 1 94 ? -6.808 -13.303 24.634 1.00 84.06 94 GLY A C 1
ATOM 730 O O . GLY A 1 94 ? -7.324 -13.034 23.549 1.00 84.06 94 GLY A O 1
ATOM 731 N N . CYS A 1 95 ? -7.111 -12.597 25.725 1.00 84.88 95 CYS A N 1
ATOM 732 C CA . CYS A 1 95 ? -8.057 -11.472 25.754 1.00 84.88 95 CYS A CA 1
ATOM 733 C C . CYS A 1 95 ? -7.583 -10.252 26.546 1.00 84.88 95 CYS A C 1
ATOM 735 O O . CYS A 1 95 ? -8.349 -9.303 26.690 1.00 84.88 95 CYS A O 1
ATOM 737 N N . SER A 1 96 ? -6.359 -10.245 27.078 1.00 83.38 96 SER A N 1
ATOM 738 C CA . SER A 1 96 ? -5.896 -9.133 27.921 1.00 83.38 96 SER A CA 1
ATOM 739 C C . SER A 1 96 ? -5.776 -7.799 27.174 1.00 83.38 96 SER A C 1
ATOM 741 O O . SER A 1 96 ? -5.873 -6.727 27.765 1.00 83.38 96 SER A O 1
ATOM 743 N N . TRP A 1 97 ? -5.614 -7.844 25.848 1.00 80.25 97 TRP A N 1
ATOM 744 C CA . TRP A 1 97 ? -5.668 -6.662 24.979 1.00 80.25 97 TRP A CA 1
ATOM 745 C C . TRP A 1 97 ? -7.003 -5.908 25.104 1.00 80.25 97 TRP A C 1
ATOM 747 O O . TRP A 1 97 ? -7.025 -4.685 24.979 1.00 80.25 97 TRP A O 1
ATOM 757 N N . TYR A 1 98 ? -8.100 -6.609 25.409 1.00 84.44 98 TYR A N 1
ATOM 758 C CA . TYR A 1 98 ? -9.415 -5.996 25.574 1.00 84.44 98 TYR A CA 1
ATOM 759 C C . TYR A 1 98 ? -9.488 -5.140 26.844 1.00 84.44 98 TYR A C 1
ATOM 761 O O . TYR A 1 98 ? -10.069 -4.059 26.820 1.00 84.44 98 TYR A O 1
ATOM 769 N N . THR A 1 99 ? -8.834 -5.561 27.930 1.00 85.19 99 THR A N 1
ATOM 770 C CA . THR A 1 99 ? -8.720 -4.765 29.162 1.00 85.19 99 THR A CA 1
ATOM 771 C C . THR A 1 99 ? -8.004 -3.448 28.905 1.00 85.19 99 THR A C 1
ATOM 773 O O . THR A 1 99 ? -8.508 -2.388 29.275 1.00 85.19 99 THR A O 1
ATOM 776 N N . ILE A 1 100 ? -6.878 -3.503 28.189 1.00 82.88 100 ILE A N 1
ATOM 777 C CA . ILE A 1 100 ? -6.108 -2.314 27.806 1.00 82.88 100 ILE A CA 1
ATOM 778 C C . ILE A 1 100 ? -6.974 -1.375 26.957 1.00 82.88 100 ILE A C 1
ATOM 780 O O . ILE A 1 100 ? -7.037 -0.174 27.224 1.00 82.88 100 ILE A O 1
ATOM 784 N N . TRP A 1 101 ? -7.689 -1.917 25.967 1.00 87.38 101 TRP A N 1
ATOM 785 C CA . TRP A 1 101 ? -8.611 -1.136 25.144 1.00 87.38 101 TRP A CA 1
ATOM 786 C C . TRP A 1 101 ? -9.716 -0.467 25.980 1.00 87.38 101 TRP A C 1
ATOM 788 O O . TRP A 1 101 ? -9.973 0.728 25.802 1.00 87.38 101 TRP A O 1
ATOM 798 N N . MET A 1 102 ? -10.338 -1.186 26.923 1.00 88.19 102 MET A N 1
ATOM 799 C CA . MET A 1 102 ? -11.373 -0.628 27.806 1.00 88.19 102 MET A CA 1
ATOM 800 C C . MET A 1 102 ? -10.822 0.519 28.660 1.00 88.19 102 MET A C 1
ATOM 802 O O . MET A 1 102 ? -11.450 1.571 28.763 1.00 88.19 102 MET A O 1
ATOM 806 N N . GLU A 1 103 ? -9.646 0.343 29.267 1.00 88.69 103 GLU A N 1
ATOM 807 C CA . GLU A 1 103 ? -8.995 1.373 30.086 1.00 88.69 103 GLU A CA 1
ATOM 808 C C . GLU A 1 103 ? -8.689 2.634 29.277 1.00 88.69 103 GLU A C 1
ATOM 810 O O . GLU A 1 103 ? -9.001 3.743 29.712 1.00 88.69 103 GLU A O 1
ATOM 815 N N . LYS A 1 104 ? -8.140 2.476 28.071 1.00 87.81 104 LYS A N 1
ATOM 816 C CA . LYS A 1 104 ? -7.825 3.599 27.178 1.00 87.81 104 LYS A CA 1
ATOM 817 C C . LYS A 1 104 ? -9.073 4.311 26.679 1.00 87.81 104 LYS A C 1
ATOM 819 O O . LYS A 1 104 ? -9.095 5.536 26.609 1.00 87.81 104 LYS A O 1
ATOM 824 N N . THR A 1 105 ? -10.132 3.561 26.405 1.00 90.81 105 THR A N 1
ATOM 825 C CA . THR A 1 105 ? -11.434 4.111 26.020 1.00 90.81 105 THR A CA 1
ATOM 826 C C . THR A 1 105 ? -12.059 4.913 27.159 1.00 90.81 105 THR A C 1
ATOM 828 O O . THR A 1 105 ? -12.524 6.031 26.934 1.00 90.81 105 THR A O 1
ATOM 831 N N . ARG A 1 106 ? -11.982 4.419 28.404 1.00 92.62 106 ARG A N 1
ATOM 832 C CA . ARG A 1 106 ? -12.389 5.196 29.586 1.00 92.62 106 ARG A CA 1
ATOM 833 C C . ARG A 1 106 ? -11.541 6.451 29.757 1.00 92.62 106 ARG A C 1
ATOM 835 O O . ARG A 1 106 ? -12.101 7.510 30.011 1.00 92.62 106 ARG A O 1
ATOM 842 N N . GLN A 1 107 ? -10.225 6.352 29.582 1.00 91.31 107 GLN A N 1
ATOM 843 C CA . GLN A 1 107 ? -9.319 7.498 29.670 1.00 91.31 107 GLN A CA 1
ATOM 844 C C . GLN A 1 107 ? -9.681 8.584 28.642 1.00 91.31 107 GLN A C 1
ATOM 846 O O . GLN A 1 107 ? -9.799 9.755 28.998 1.00 91.31 107 GLN A O 1
ATOM 851 N N . ALA A 1 108 ? -9.916 8.203 27.384 1.00 90.94 108 ALA A N 1
ATOM 852 C CA . ALA A 1 108 ? -10.355 9.126 26.339 1.00 90.94 108 ALA A CA 1
ATOM 853 C C . ALA A 1 108 ? -11.706 9.778 26.688 1.00 90.94 108 ALA A C 1
ATOM 855 O O . ALA A 1 108 ? -11.864 10.993 26.572 1.00 90.94 108 ALA A O 1
ATOM 856 N N . ALA A 1 109 ? -12.668 8.994 27.182 1.00 92.75 109 ALA A N 1
ATOM 857 C CA . ALA A 1 109 ? -13.965 9.515 27.605 1.00 92.75 109 ALA A CA 1
ATOM 858 C C . ALA A 1 109 ? -13.849 10.506 28.777 1.00 92.75 109 ALA A C 1
ATOM 860 O O . ALA A 1 109 ? -14.454 11.577 28.744 1.00 92.75 109 ALA A O 1
ATOM 861 N N . GLN A 1 110 ? -13.044 10.178 29.793 1.00 93.69 110 GLN A N 1
ATOM 862 C CA . GLN A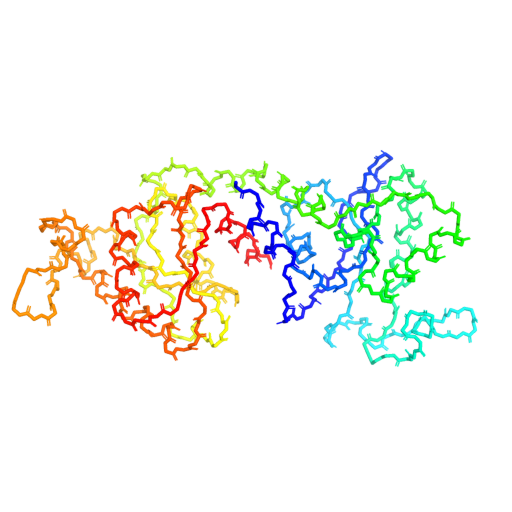 1 110 ? -12.773 11.037 30.953 1.00 93.69 110 GLN A CA 1
ATOM 863 C C . GLN A 1 110 ? -12.148 12.368 30.538 1.00 93.69 110 GLN A C 1
ATOM 865 O O . GLN A 1 110 ? -12.500 13.417 31.075 1.00 93.69 110 GLN A O 1
ATOM 870 N N . ASN A 1 111 ? -11.288 12.339 29.523 1.00 93.50 111 ASN A N 1
ATOM 871 C CA . ASN A 1 111 ? -10.686 13.537 28.960 1.00 93.50 111 ASN A CA 1
ATOM 872 C C . ASN A 1 111 ? -11.621 14.307 28.015 1.00 93.50 111 ASN A C 1
ATOM 874 O O . ASN A 1 111 ? -11.185 15.259 27.378 1.00 93.50 111 ASN A O 1
ATOM 878 N N . SER A 1 112 ? -12.910 13.957 27.933 1.00 92.81 112 SER A N 1
ATOM 879 C CA . SER A 1 112 ? -13.890 14.609 27.052 1.00 92.81 112 SER A CA 1
ATOM 880 C C . SER A 1 112 ? -13.533 14.516 25.562 1.00 92.81 112 SER A C 1
ATOM 882 O O . SER A 1 112 ? -13.817 15.432 24.783 1.00 92.81 112 SER A O 1
ATOM 884 N N . CYS A 1 113 ? -12.900 13.418 25.148 1.00 93.25 113 CYS A N 1
ATOM 885 C CA . CYS A 1 113 ? -12.726 13.098 23.736 1.00 93.25 113 CYS A CA 1
ATOM 886 C C . CYS A 1 113 ? -14.059 12.666 23.098 1.00 93.25 113 CYS A C 1
ATOM 888 O O . CYS A 1 113 ? -14.976 12.187 23.769 1.00 93.25 113 CYS A O 1
ATOM 890 N N . LYS A 1 114 ? -14.157 12.801 21.774 1.00 93.31 114 LYS A N 1
ATOM 891 C CA . LYS A 1 114 ? -15.280 12.300 20.973 1.00 93.31 114 LYS A CA 1
ATOM 892 C C . LYS A 1 114 ? -14.959 10.880 20.518 1.00 93.31 114 LYS A C 1
ATOM 894 O O . LYS A 1 114 ? -14.080 10.693 19.678 1.00 93.31 114 LYS A O 1
ATOM 899 N N . LEU A 1 115 ? -15.638 9.888 21.086 1.00 93.81 115 LEU A N 1
ATOM 900 C CA . LEU A 1 115 ? -15.403 8.485 20.747 1.00 93.81 115 LEU A CA 1
ATOM 901 C C . LEU A 1 115 ? -16.068 8.140 19.410 1.00 93.81 115 LEU A C 1
ATOM 903 O O . LEU A 1 115 ? -17.234 8.471 19.196 1.00 93.81 115 LEU A O 1
ATOM 907 N N . ILE A 1 116 ? -15.338 7.457 18.532 1.00 91.88 116 ILE A N 1
ATOM 908 C CA . ILE A 1 116 ? -15.810 7.065 17.201 1.00 91.88 116 ILE A CA 1
ATOM 909 C C . ILE A 1 116 ? -15.679 5.554 17.031 1.00 91.88 116 ILE A C 1
ATOM 911 O O . ILE A 1 116 ? -14.589 5.002 17.193 1.00 91.88 116 ILE A O 1
ATOM 915 N N . VAL A 1 117 ? -16.782 4.910 16.656 1.00 90.12 117 VAL A N 1
ATOM 916 C CA . VAL A 1 117 ? -16.830 3.490 16.292 1.00 90.12 117 VAL A CA 1
ATOM 917 C C . VAL A 1 117 ? -16.881 3.366 14.771 1.00 90.12 117 VAL A C 1
ATOM 919 O O . VAL A 1 117 ? -17.705 4.008 14.117 1.00 90.12 117 VAL A O 1
ATOM 922 N N . VAL A 1 118 ? -15.999 2.541 14.209 1.00 87.19 118 VAL A N 1
ATOM 923 C CA . VAL A 1 118 ? -15.908 2.295 12.767 1.00 87.19 118 VAL A CA 1
ATOM 924 C C . VAL A 1 118 ? -16.813 1.126 12.377 1.00 87.19 118 VAL A C 1
ATOM 926 O O . VAL A 1 118 ? -16.747 0.044 12.958 1.00 87.19 118 VAL A O 1
ATOM 929 N N . THR A 1 119 ? -17.654 1.351 11.373 1.00 85.94 119 THR A N 1
ATOM 930 C CA . THR A 1 119 ? -18.667 0.414 10.858 1.00 85.94 119 THR A CA 1
ATOM 931 C C . THR A 1 119 ? -18.371 0.030 9.410 1.00 85.94 119 THR A C 1
ATOM 933 O O . THR A 1 119 ? -17.606 0.709 8.725 1.00 85.94 119 THR A O 1
ATOM 936 N N . THR A 1 120 ? -18.965 -1.056 8.919 1.00 82.06 120 THR A N 1
ATOM 937 C CA . THR A 1 120 ? -18.939 -1.401 7.488 1.00 82.06 120 THR A CA 1
ATOM 938 C C . THR A 1 120 ? -19.720 -0.377 6.659 1.00 82.06 120 THR A C 1
ATOM 940 O O . THR A 1 120 ? -20.410 0.497 7.183 1.00 82.06 120 THR A O 1
ATOM 943 N N . ARG A 1 121 ? -19.643 -0.491 5.328 1.00 78.56 121 ARG A N 1
ATOM 944 C CA . ARG A 1 121 ? -20.316 0.426 4.394 1.00 78.56 121 ARG A CA 1
ATOM 945 C C . ARG A 1 121 ? -21.834 0.512 4.592 1.00 78.56 121 ARG A C 1
ATOM 947 O O . ARG A 1 121 ? -22.414 1.576 4.420 1.00 78.56 121 ARG A O 1
ATOM 954 N N . ASP A 1 122 ? -22.473 -0.597 4.949 1.0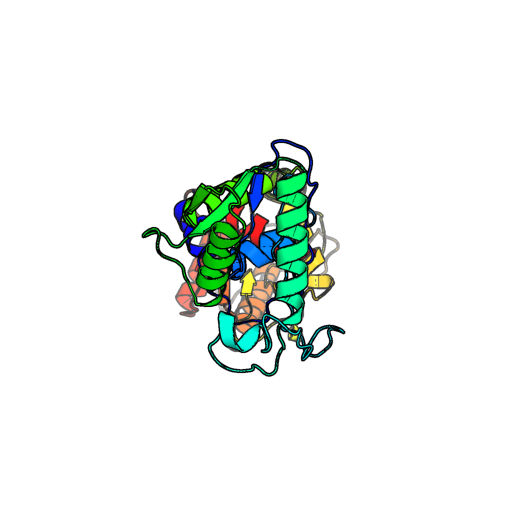0 81.12 122 ASP A N 1
ATOM 955 C CA . ASP A 1 122 ? -23.913 -0.668 5.226 1.00 81.12 122 ASP A CA 1
ATOM 956 C C . ASP A 1 122 ? -24.279 -0.253 6.665 1.00 81.12 122 ASP A C 1
ATOM 958 O O . ASP A 1 122 ? -25.439 -0.356 7.062 1.00 81.12 122 ASP A O 1
ATOM 962 N N . GLY A 1 123 ? -23.304 0.220 7.450 1.00 77.62 123 GLY A N 1
ATOM 963 C CA . GLY A 1 123 ? -23.476 0.614 8.847 1.00 77.62 123 GLY A CA 1
ATOM 964 C C . GLY A 1 123 ? -23.515 -0.557 9.830 1.00 77.62 123 GLY A C 1
ATOM 965 O O . GLY A 1 123 ? -23.730 -0.335 11.022 1.00 77.62 123 GLY A O 1
ATOM 966 N N . SER A 1 124 ? -23.311 -1.794 9.366 1.00 80.94 124 SER A N 1
ATOM 967 C CA . SER A 1 124 ? -23.225 -2.961 10.243 1.00 80.94 124 SER A CA 1
ATOM 968 C C . SER A 1 124 ? -21.862 -3.065 10.947 1.00 80.94 124 SER A C 1
ATOM 970 O O . SER A 1 124 ? -20.908 -2.328 10.674 1.00 80.94 124 SER A O 1
ATOM 972 N N . LEU A 1 125 ? -21.775 -3.953 11.942 1.00 78.75 125 LEU A N 1
ATOM 973 C CA . LEU A 1 125 ? -20.524 -4.217 12.651 1.00 78.75 125 LEU A CA 1
ATOM 974 C C . LEU A 1 125 ? -19.821 -5.425 12.023 1.00 78.75 125 LEU A C 1
ATOM 976 O O . LEU A 1 125 ? -20.427 -6.495 11.934 1.00 78.75 125 LEU A O 1
ATOM 980 N N . PRO A 1 126 ? -18.534 -5.303 11.657 1.00 68.94 126 PRO A N 1
ATOM 981 C CA . PRO A 1 126 ? -17.837 -6.308 10.854 1.00 68.94 126 PRO A CA 1
ATOM 982 C C . PRO A 1 126 ? -17.523 -7.609 11.605 1.00 68.94 126 PRO A C 1
ATOM 984 O O . PRO A 1 126 ? -17.076 -8.576 10.989 1.00 68.94 126 PRO A O 1
ATOM 987 N N . GLY A 1 127 ? -17.718 -7.669 12.926 1.00 75.12 127 GLY A N 1
ATOM 988 C CA . GLY A 1 127 ? -17.363 -8.857 13.691 1.00 75.12 127 GLY A CA 1
ATOM 989 C C . GLY A 1 127 ? -17.774 -8.842 15.157 1.00 75.12 127 GLY A C 1
ATOM 990 O O . GLY A 1 127 ? -18.282 -7.862 15.705 1.00 75.12 127 GLY A O 1
ATOM 991 N N . LYS A 1 128 ? -17.547 -9.983 15.814 1.00 74.06 128 LYS A N 1
ATOM 992 C CA . LYS A 1 128 ? -17.873 -10.188 17.232 1.00 74.06 128 LYS A CA 1
ATOM 993 C C . LYS A 1 128 ? -17.109 -9.234 18.166 1.00 74.06 128 LYS A C 1
ATOM 995 O O . LYS A 1 128 ? -17.667 -8.810 19.173 1.00 74.06 128 LYS A O 1
ATOM 1000 N N . GLY A 1 129 ? -15.877 -8.863 17.801 1.00 75.25 129 GLY A N 1
ATOM 1001 C CA . GLY A 1 129 ? -15.074 -7.865 18.516 1.00 75.25 129 GLY A CA 1
ATOM 1002 C C . GLY A 1 129 ? -15.765 -6.503 18.572 1.00 75.25 129 GLY A C 1
ATOM 1003 O O . GLY A 1 129 ? -15.993 -5.983 19.658 1.00 75.25 129 GLY A O 1
ATOM 1004 N N . GLN A 1 130 ? -16.206 -5.991 17.422 1.00 76.94 130 GLN A N 1
ATOM 1005 C CA . GLN A 1 130 ? -16.902 -4.704 17.322 1.00 76.94 130 GLN A CA 1
ATOM 1006 C C . GLN A 1 130 ? -18.255 -4.707 18.032 1.00 76.94 130 GLN A C 1
ATOM 1008 O O . GLN A 1 130 ? -18.629 -3.738 18.688 1.00 76.94 130 GLN A O 1
ATOM 1013 N N . ASN A 1 131 ? -18.972 -5.833 17.988 1.00 82.75 131 ASN A N 1
ATOM 1014 C CA . ASN A 1 131 ? -20.182 -6.000 18.794 1.00 82.75 131 ASN A CA 1
ATOM 1015 C C . ASN A 1 131 ? -19.884 -5.912 20.302 1.00 82.75 131 ASN A C 1
ATOM 1017 O O . ASN A 1 131 ? -20.673 -5.348 21.058 1.00 82.75 131 ASN A O 1
ATOM 1021 N N . ALA A 1 132 ? -18.750 -6.451 20.761 1.00 83.44 132 ALA A N 1
ATOM 1022 C CA . ALA A 1 132 ? -18.339 -6.327 22.156 1.00 83.44 132 ALA A CA 1
ATOM 1023 C C . ALA A 1 132 ? -17.931 -4.889 22.530 1.00 83.44 132 ALA A C 1
ATOM 1025 O O . ALA A 1 132 ? -18.197 -4.477 23.657 1.00 83.44 132 ALA A O 1
ATOM 1026 N N . GLU A 1 133 ? -17.341 -4.112 21.615 1.00 87.19 133 GLU A N 1
ATOM 1027 C CA . GLU A 1 133 ? -17.040 -2.686 21.841 1.00 87.19 133 GLU A CA 1
ATOM 1028 C C . GLU A 1 133 ? -18.309 -1.887 22.128 1.00 87.19 133 GLU A C 1
ATOM 1030 O O . GLU A 1 133 ? -18.390 -1.211 23.151 1.00 87.19 133 GLU A O 1
ATOM 1035 N N . ILE A 1 134 ? -19.316 -1.997 21.253 1.00 89.25 134 ILE A N 1
ATOM 1036 C CA . ILE A 1 134 ? -20.571 -1.254 21.403 1.00 89.25 134 ILE A CA 1
ATOM 1037 C C . ILE A 1 134 ? -21.266 -1.628 22.710 1.00 89.25 134 ILE A C 1
ATOM 1039 O O . ILE A 1 134 ? -21.645 -0.739 23.470 1.00 89.25 134 ILE A O 1
ATOM 1043 N N . ARG A 1 135 ? -21.353 -2.925 23.035 1.00 89.31 135 ARG A N 1
ATOM 1044 C CA . ARG A 1 135 ? -21.948 -3.367 24.308 1.00 89.31 135 ARG A CA 1
ATOM 1045 C C . ARG A 1 135 ? -21.234 -2.772 25.518 1.00 89.31 135 ARG A C 1
ATOM 1047 O O . ARG A 1 135 ? -21.895 -2.399 26.483 1.00 89.31 135 ARG A O 1
ATOM 1054 N N . PHE A 1 136 ? -19.906 -2.676 25.477 1.00 90.12 136 PHE A N 1
ATOM 1055 C CA . PHE A 1 136 ? -19.135 -2.028 26.533 1.00 90.12 136 PHE A CA 1
ATOM 1056 C C . PHE A 1 136 ? -19.455 -0.530 26.634 1.00 90.12 136 PHE A C 1
ATOM 1058 O O . PHE A 1 136 ? -19.767 -0.052 27.724 1.00 90.12 136 PHE A O 1
ATOM 1065 N N . LEU A 1 137 ? -19.422 0.195 25.511 1.00 92.69 137 LEU A N 1
ATOM 1066 C CA . LEU A 1 137 ? -19.694 1.636 25.471 1.00 92.69 137 LEU A CA 1
ATOM 1067 C C . LEU A 1 137 ? -21.098 1.963 25.993 1.00 92.69 137 LEU A C 1
ATOM 1069 O O . LEU A 1 137 ? -21.252 2.847 26.834 1.00 92.69 137 LEU A O 1
ATOM 1073 N N . GLU A 1 138 ? -22.111 1.222 25.541 1.00 93.75 138 GLU A N 1
ATOM 1074 C CA . GLU A 1 138 ? -23.505 1.403 25.956 1.00 93.75 138 GLU A CA 1
ATOM 1075 C C . GLU A 1 138 ? -23.705 1.096 27.437 1.00 93.75 138 GLU A C 1
ATOM 1077 O O . GLU A 1 138 ? -24.353 1.863 28.151 1.00 93.75 138 GLU A O 1
ATOM 1082 N N . ARG A 1 139 ? -23.107 0.005 27.923 1.00 90.81 139 ARG A N 1
ATOM 1083 C CA . ARG A 1 139 ? -23.180 -0.390 29.330 1.00 90.81 139 ARG A CA 1
ATOM 1084 C C . ARG A 1 139 ? -22.555 0.648 30.260 1.00 90.81 139 ARG A C 1
ATOM 1086 O O . ARG A 1 139 ? -23.090 0.904 31.334 1.00 90.81 139 ARG A O 1
ATOM 1093 N N . GLU A 1 140 ? -21.419 1.216 29.871 1.00 92.06 140 GLU A N 1
ATOM 1094 C CA . GLU A 1 140 ? -20.719 2.249 30.643 1.00 92.06 140 GLU A CA 1
ATOM 1095 C C . GLU A 1 140 ? -21.347 3.645 30.444 1.00 92.06 140 GLU A C 1
ATOM 1097 O O . GLU A 1 140 ? -20.907 4.615 31.058 1.00 92.06 140 GLU A O 1
ATOM 1102 N N . GLY A 1 141 ? -22.380 3.768 29.599 1.00 94.25 141 GLY A N 1
ATOM 1103 C CA . GLY A 1 141 ? -23.049 5.037 29.308 1.00 94.25 141 GLY A CA 1
ATOM 1104 C C . GLY A 1 141 ? -22.165 6.035 28.553 1.00 94.25 141 GLY A C 1
ATOM 1105 O O . GLY A 1 141 ? -22.382 7.247 28.641 1.00 94.25 141 GLY A O 1
ATOM 1106 N N . LEU A 1 142 ? -21.153 5.549 27.831 1.00 94.94 142 LEU A N 1
ATOM 1107 C CA . LEU A 1 142 ? -20.215 6.379 27.084 1.00 94.94 142 LEU A CA 1
ATOM 1108 C C . LEU A 1 142 ? -20.844 6.821 25.762 1.00 94.94 142 LEU A C 1
ATOM 1110 O O . LEU A 1 142 ? -21.370 6.013 24.999 1.00 94.94 142 LEU A O 1
ATOM 1114 N N . ARG A 1 143 ? -20.773 8.122 25.466 1.00 94.31 143 ARG A N 1
ATOM 1115 C CA . ARG A 1 143 ? -21.270 8.670 24.198 1.00 94.31 143 ARG A CA 1
ATOM 1116 C C . ARG A 1 143 ? -20.262 8.421 23.083 1.00 94.31 143 ARG A C 1
ATOM 1118 O O . ARG A 1 143 ? -19.084 8.738 23.237 1.00 94.31 143 ARG A O 1
ATOM 1125 N N . TYR A 1 144 ? -20.750 7.926 21.953 1.00 94.38 144 TYR A N 1
ATOM 1126 C CA . TYR A 1 144 ? -19.956 7.685 20.755 1.00 94.38 144 TYR A CA 1
ATOM 1127 C C . TYR A 1 144 ? -20.746 8.049 19.493 1.00 94.38 144 TYR A C 1
ATOM 1129 O O . TYR A 1 144 ? -21.974 8.158 19.525 1.00 94.38 144 TYR A O 1
ATOM 1137 N N . SER A 1 145 ? -20.039 8.245 18.384 1.00 93.69 145 SER A N 1
ATOM 1138 C CA . SER A 1 145 ? -20.621 8.363 17.047 1.00 93.69 145 SER A CA 1
ATOM 1139 C C . SER A 1 145 ? -20.145 7.228 16.147 1.00 93.69 145 SER A C 1
ATOM 1141 O O . SER A 1 145 ? -19.085 6.644 16.369 1.00 93.69 145 SER A O 1
ATOM 1143 N N . LEU A 1 146 ? -20.928 6.929 15.114 1.00 91.62 146 LEU A N 1
ATOM 1144 C CA . LEU A 1 146 ? -20.557 5.959 14.091 1.00 91.62 146 LEU A CA 1
ATOM 1145 C C . LEU A 1 146 ? -19.856 6.667 12.930 1.00 91.62 146 LEU A C 1
ATOM 1147 O O . LEU A 1 146 ? -20.251 7.763 12.535 1.00 91.62 146 LEU A O 1
ATOM 1151 N N . MET A 1 147 ? -18.836 6.021 12.383 1.00 90.38 147 MET A N 1
ATOM 1152 C CA . MET A 1 147 ? -18.155 6.403 11.150 1.00 90.38 147 MET A CA 1
ATOM 1153 C C . MET A 1 147 ? -18.115 5.170 10.256 1.00 90.38 147 MET A C 1
ATOM 1155 O O . MET A 1 147 ? -17.779 4.083 10.727 1.00 90.38 147 MET A O 1
ATOM 1159 N N . ASN A 1 148 ? -18.488 5.293 8.986 1.00 88.44 148 ASN A N 1
ATOM 1160 C CA . ASN A 1 148 ? -18.309 4.168 8.074 1.00 88.44 148 ASN A CA 1
ATOM 1161 C C . ASN A 1 148 ? -16.823 4.044 7.693 1.00 88.44 148 ASN A C 1
ATOM 1163 O O . ASN A 1 148 ? -16.038 4.990 7.779 1.00 88.44 148 ASN A O 1
ATOM 1167 N N . ILE A 1 149 ? -16.427 2.845 7.296 1.00 80.19 149 ILE A N 1
ATOM 1168 C CA . ILE A 1 149 ? -15.045 2.520 6.953 1.00 80.19 149 ILE A CA 1
ATOM 1169 C C . ILE A 1 149 ? -14.531 3.294 5.719 1.00 80.19 149 ILE A C 1
ATOM 1171 O O . ILE A 1 149 ? -13.338 3.585 5.660 1.00 80.19 149 ILE A O 1
ATOM 1175 N N . GLU A 1 150 ? -15.398 3.722 4.789 1.00 81.12 150 GLU A N 1
ATOM 1176 C CA . GLU A 1 150 ? -15.006 4.567 3.644 1.00 81.12 150 GLU A CA 1
ATOM 1177 C C . GLU A 1 150 ? -14.611 5.985 4.106 1.00 81.12 150 GLU A C 1
ATOM 1179 O O . GLU A 1 150 ? -13.598 6.529 3.659 1.00 81.12 150 GLU A O 1
ATOM 1184 N N . ASP A 1 151 ? -15.349 6.559 5.058 1.00 85.31 151 ASP A N 1
ATOM 1185 C CA . ASP A 1 151 ? -15.052 7.853 5.681 1.00 85.31 151 ASP A CA 1
ATOM 1186 C C . ASP A 1 151 ? -13.779 7.771 6.529 1.00 85.31 151 ASP A C 1
ATOM 1188 O O . ASP A 1 151 ? -12.932 8.665 6.476 1.00 85.31 151 ASP A O 1
ATOM 1192 N N . PHE A 1 152 ? -13.600 6.672 7.272 1.00 83.81 152 PHE A N 1
ATOM 1193 C CA . PHE A 1 152 ? -12.376 6.431 8.035 1.00 83.81 152 PHE A CA 1
ATOM 1194 C C . PHE A 1 152 ? -11.151 6.325 7.116 1.00 83.81 152 PHE A C 1
ATOM 1196 O O . PHE A 1 152 ? -10.138 6.990 7.347 1.00 83.81 152 PHE A O 1
ATOM 1203 N N . ALA A 1 153 ? -11.260 5.547 6.036 1.00 77.31 153 ALA A N 1
ATOM 1204 C CA . ALA A 1 153 ? -10.235 5.439 5.006 1.00 77.31 153 ALA A CA 1
ATOM 1205 C C . ALA A 1 153 ? -9.932 6.806 4.370 1.00 77.31 153 ALA A C 1
ATOM 1207 O O . ALA A 1 153 ? -8.769 7.187 4.253 1.00 77.31 153 ALA A O 1
ATOM 1208 N N . SER A 1 154 ? -10.960 7.587 4.030 1.00 78.88 154 SER A N 1
ATOM 1209 C CA . SER A 1 154 ? -10.807 8.933 3.461 1.00 78.88 154 SER A CA 1
ATOM 1210 C C . SER A 1 154 ? -10.068 9.876 4.409 1.00 78.88 154 SER A C 1
ATOM 1212 O O . SER A 1 154 ? -9.159 10.586 3.982 1.00 78.88 154 SER A O 1
ATOM 1214 N N . LYS A 1 155 ? -10.390 9.828 5.707 1.00 82.75 155 LYS A N 1
ATOM 1215 C CA . LYS A 1 155 ? -9.710 10.616 6.740 1.00 82.75 155 LYS A CA 1
ATOM 1216 C C . LYS A 1 155 ? -8.233 10.234 6.879 1.00 82.75 155 LYS A C 1
ATOM 1218 O O . LYS A 1 155 ? -7.380 11.112 6.998 1.00 82.75 155 LYS A O 1
ATOM 1223 N N . LEU A 1 156 ? -7.911 8.939 6.826 1.00 77.31 156 LEU A N 1
ATOM 1224 C CA . LEU A 1 156 ? -6.522 8.463 6.813 1.00 77.31 156 LEU A CA 1
ATOM 1225 C C . LEU A 1 156 ? -5.764 8.970 5.582 1.00 77.31 156 LEU A C 1
ATOM 1227 O O . LEU A 1 156 ? -4.656 9.487 5.720 1.00 77.31 156 LEU A O 1
ATOM 1231 N N . ILE A 1 157 ? -6.370 8.861 4.395 1.00 74.06 157 ILE A N 1
ATOM 1232 C CA . ILE A 1 157 ? -5.790 9.364 3.144 1.00 74.06 157 ILE A CA 1
ATOM 1233 C C . ILE A 1 157 ? -5.526 10.864 3.252 1.00 74.06 157 ILE A C 1
ATOM 1235 O O . ILE A 1 157 ? -4.442 11.303 2.890 1.00 74.06 157 ILE A O 1
ATOM 1239 N N . GLU A 1 158 ? -6.476 11.651 3.754 1.00 77.62 158 GLU A N 1
ATOM 1240 C CA . GLU A 1 158 ? -6.323 13.102 3.873 1.00 77.62 158 GLU A CA 1
ATOM 1241 C C . GLU A 1 158 ? -5.134 13.474 4.765 1.00 77.62 158 GLU A C 1
ATOM 1243 O O . GLU A 1 158 ? 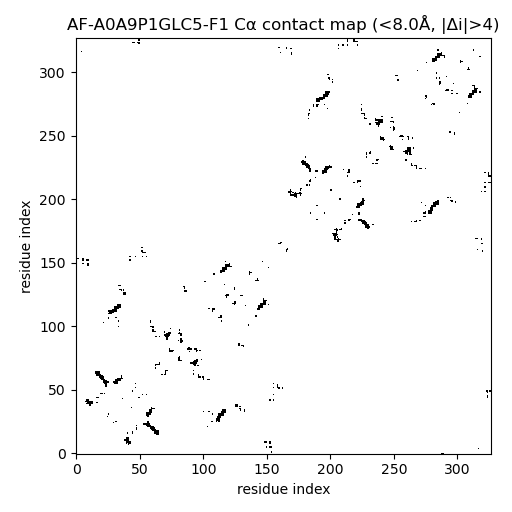-4.291 14.281 4.367 1.00 77.62 158 GLU A O 1
ATOM 1248 N N . VAL A 1 159 ? -5.007 12.835 5.933 1.00 77.50 159 VAL A N 1
ATOM 1249 C CA . VAL A 1 159 ? -3.871 13.061 6.838 1.00 77.50 159 VAL A CA 1
ATOM 1250 C C . VAL A 1 159 ? -2.553 12.668 6.172 1.00 77.50 159 VAL A C 1
ATOM 1252 O O . VAL A 1 159 ? -1.572 13.409 6.247 1.00 77.50 159 VAL A O 1
ATOM 1255 N N . LEU A 1 160 ? -2.527 11.529 5.478 1.00 74.12 160 LEU A N 1
ATOM 1256 C CA . LEU A 1 160 ? -1.321 11.033 4.821 1.00 74.12 160 LEU A CA 1
ATOM 1257 C C . LEU A 1 160 ? -0.925 11.894 3.62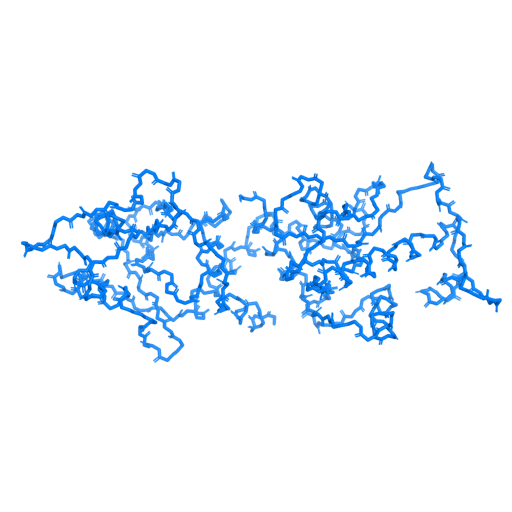8 1.00 74.12 160 LEU A C 1
ATOM 1259 O O . LEU A 1 160 ? 0.225 12.308 3.557 1.00 74.12 160 LEU A O 1
ATOM 1263 N N . LEU A 1 161 ? -1.844 12.231 2.725 1.00 71.44 161 LEU A N 1
ATOM 1264 C CA . LEU A 1 161 ? -1.584 13.143 1.605 1.00 71.44 161 LEU A CA 1
ATOM 1265 C C . LEU A 1 161 ? -1.208 14.548 2.097 1.00 71.44 161 LEU A C 1
ATOM 1267 O O . LEU A 1 161 ? -0.395 15.234 1.475 1.00 71.44 161 LEU A O 1
ATOM 1271 N N . GLY A 1 162 ? -1.753 14.959 3.242 1.00 70.31 162 GLY A N 1
ATOM 1272 C CA . GLY A 1 162 ? -1.388 16.186 3.933 1.00 70.31 162 GLY A CA 1
ATOM 1273 C C . GLY A 1 162 ? 0.011 16.156 4.550 1.00 70.31 162 GLY A C 1
ATOM 1274 O O . GLY A 1 162 ? 0.557 17.226 4.822 1.00 70.31 162 GLY A O 1
ATOM 1275 N N . HIS A 1 163 ? 0.628 14.991 4.743 1.00 76.56 163 HIS A N 1
ATOM 1276 C CA . HIS A 1 163 ? 1.946 14.872 5.359 1.00 76.56 163 HIS A CA 1
ATOM 1277 C C . HIS A 1 163 ? 3.067 15.354 4.421 1.00 76.56 163 HIS A C 1
ATOM 1279 O O . HIS A 1 163 ? 3.056 15.092 3.218 1.00 76.56 163 HIS A O 1
ATOM 1285 N N . GLU A 1 164 ? 4.073 16.044 4.973 1.00 78.50 164 GLU A N 1
ATOM 1286 C CA . GLU A 1 164 ? 5.194 16.610 4.202 1.00 78.50 164 GLU A CA 1
ATOM 1287 C C . GLU A 1 164 ? 5.924 15.543 3.370 1.00 78.50 164 GLU A C 1
ATOM 1289 O O . GLU A 1 164 ? 6.245 15.774 2.207 1.00 78.50 164 GLU A O 1
ATOM 1294 N N . GLU A 1 165 ? 6.136 14.359 3.947 1.00 76.50 165 GLU A N 1
ATOM 1295 C CA . GLU A 1 165 ? 6.806 13.241 3.272 1.00 76.50 165 GLU A CA 1
ATOM 1296 C C . GLU A 1 165 ? 6.039 12.767 2.029 1.00 76.50 165 GLU A C 1
ATOM 1298 O O . GLU A 1 165 ? 6.625 12.582 0.964 1.00 76.50 165 GLU A O 1
ATOM 1303 N N . THR A 1 166 ? 4.714 12.655 2.119 1.00 76.19 166 THR A N 1
ATOM 1304 C CA . THR A 1 166 ? 3.869 12.282 0.980 1.00 76.19 166 THR A CA 1
ATOM 1305 C C . THR A 1 166 ? 3.902 13.352 -0.096 1.00 76.19 166 THR A C 1
ATOM 1307 O O . THR A 1 166 ? 4.030 13.033 -1.276 1.00 76.19 166 THR A O 1
ATOM 1310 N N . ARG A 1 167 ? 3.871 14.635 0.292 1.00 80.06 167 ARG A N 1
ATOM 1311 C CA . ARG A 1 167 ? 4.015 15.739 -0.666 1.00 80.06 167 ARG A CA 1
ATOM 1312 C C . ARG A 1 167 ? 5.351 15.681 -1.402 1.00 80.06 167 ARG A C 1
ATOM 1314 O O . ARG A 1 167 ? 5.366 15.939 -2.598 1.00 80.06 167 ARG A O 1
ATOM 1321 N N . LYS A 1 168 ? 6.447 15.304 -0.731 1.00 81.25 168 LYS A N 1
ATOM 1322 C CA . LYS A 1 168 ? 7.758 15.104 -1.378 1.00 81.25 168 LYS A CA 1
ATOM 1323 C C . LYS A 1 168 ? 7.739 13.937 -2.360 1.00 81.25 168 LYS A C 1
ATOM 1325 O O . LYS A 1 168 ? 8.282 14.066 -3.450 1.00 81.25 168 LYS A O 1
ATOM 1330 N N . ILE A 1 169 ? 7.101 12.818 -2.004 1.00 80.25 169 ILE A N 1
ATOM 1331 C CA . ILE A 1 169 ? 6.945 11.662 -2.905 1.00 80.25 169 ILE A CA 1
ATOM 1332 C C . ILE A 1 169 ? 6.142 12.043 -4.155 1.00 80.25 169 ILE A C 1
ATOM 1334 O O . ILE A 1 169 ? 6.514 11.660 -5.263 1.00 80.25 169 ILE A O 1
ATOM 1338 N N . LEU A 1 170 ? 5.069 12.816 -3.981 1.00 80.75 170 LEU A N 1
ATOM 1339 C CA . LEU A 1 170 ? 4.187 13.252 -5.064 1.00 80.75 170 LEU A CA 1
ATOM 1340 C C . LEU A 1 170 ? 4.733 14.437 -5.867 1.00 80.75 170 LEU A C 1
ATOM 1342 O O . LEU A 1 170 ? 4.251 14.685 -6.972 1.00 80.75 170 LEU A O 1
ATOM 1346 N N . GLU A 1 171 ? 5.738 15.151 -5.354 1.00 81.62 171 GLU A N 1
ATOM 1347 C CA . GLU A 1 171 ? 6.360 16.279 -6.042 1.00 81.62 171 GLU A CA 1
ATOM 1348 C C . GLU A 1 171 ? 6.862 15.832 -7.423 1.00 81.62 171 GLU A C 1
ATOM 1350 O O . GLU A 1 171 ? 7.671 14.910 -7.563 1.00 81.62 171 GLU A O 1
ATOM 1355 N N . VAL A 1 172 ? 6.367 16.498 -8.466 1.00 74.69 172 VAL A N 1
ATOM 1356 C CA . VAL A 1 172 ? 6.885 16.350 -9.825 1.00 74.69 172 VAL A CA 1
ATOM 1357 C C . VAL A 1 172 ? 8.231 17.056 -9.864 1.00 74.69 172 VAL A C 1
ATOM 1359 O O . VAL A 1 172 ? 8.305 18.283 -9.889 1.00 74.69 172 VAL A O 1
ATOM 1362 N N . ASN A 1 173 ? 9.305 16.278 -9.846 1.00 69.94 173 ASN A N 1
ATOM 1363 C CA . ASN A 1 173 ? 10.651 16.803 -9.937 1.00 69.94 173 ASN A CA 1
ATOM 1364 C C . ASN A 1 173 ? 11.566 15.821 -10.688 1.00 69.94 173 ASN A C 1
ATOM 1366 O O . ASN A 1 173 ? 12.199 14.956 -10.069 1.00 69.94 173 ASN A O 1
ATOM 1370 N N . PRO A 1 174 ? 11.636 15.938 -12.026 1.00 59.75 174 PRO A N 1
ATOM 1371 C CA . PRO A 1 174 ? 12.406 15.020 -12.860 1.00 59.75 174 PRO A CA 1
ATOM 1372 C C . PRO A 1 174 ? 13.923 15.130 -12.642 1.00 59.75 174 PRO A C 1
ATOM 1374 O O . PRO A 1 174 ? 14.646 14.205 -12.994 1.00 59.75 174 PRO A O 1
ATOM 1377 N N . GLU A 1 175 ? 14.417 16.214 -12.032 1.00 57.84 175 GLU A N 1
ATOM 1378 C CA . GLU A 1 175 ? 15.850 16.407 -11.767 1.00 57.84 175 GLU A CA 1
ATOM 1379 C C . GLU A 1 175 ? 16.309 15.861 -10.401 1.00 57.84 175 GLU A C 1
ATOM 1381 O O . GLU A 1 175 ? 17.508 15.792 -10.136 1.00 57.84 175 GLU A O 1
ATOM 1386 N N . LYS A 1 176 ? 15.377 15.446 -9.527 1.00 54.09 176 LYS A N 1
ATOM 1387 C CA . LYS A 1 176 ? 15.665 15.006 -8.146 1.00 54.09 176 LYS A CA 1
ATOM 1388 C C . LYS A 1 176 ? 15.819 13.491 -7.954 1.00 54.09 176 LYS A C 1
ATOM 1390 O O . LYS A 1 176 ? 16.086 13.061 -6.829 1.00 54.09 176 LYS A O 1
ATOM 1395 N N . SER A 1 177 ? 15.667 12.648 -8.982 1.00 59.62 177 SER A N 1
ATOM 1396 C CA . SER A 1 177 ? 16.088 11.245 -8.825 1.00 59.62 177 SER A CA 1
ATOM 1397 C C . SER A 1 177 ? 17.601 11.237 -8.648 1.00 59.62 177 SER A C 1
ATOM 1399 O O . SER A 1 177 ? 18.318 11.780 -9.494 1.00 59.62 177 SER A O 1
ATOM 1401 N N . HIS A 1 178 ? 18.099 10.668 -7.551 1.00 62.06 178 HIS A N 1
ATOM 1402 C CA . HIS A 1 178 ? 19.538 10.588 -7.357 1.00 62.06 178 HIS A CA 1
ATOM 1403 C C . HIS A 1 178 ? 20.129 9.828 -8.545 1.00 62.06 178 HIS A C 1
ATOM 1405 O O . HIS A 1 178 ? 19.576 8.820 -8.986 1.00 62.06 178 HIS A O 1
ATOM 1411 N N . ARG A 1 179 ? 21.268 10.294 -9.063 1.00 67.31 179 ARG A N 1
ATOM 1412 C CA . ARG A 1 179 ? 22.043 9.534 -10.046 1.00 67.31 179 ARG A CA 1
ATOM 1413 C C . ARG A 1 179 ? 22.701 8.358 -9.329 1.00 67.31 179 ARG A C 1
ATOM 1415 O O . ARG A 1 179 ? 23.885 8.387 -9.010 1.00 67.31 179 ARG A O 1
ATOM 1422 N N . ILE A 1 180 ? 21.907 7.335 -9.028 1.00 70.62 180 ILE A N 1
ATOM 1423 C CA . ILE A 1 180 ? 22.348 6.081 -8.419 1.00 70.62 180 ILE A CA 1
ATOM 1424 C C . ILE A 1 180 ? 22.293 4.951 -9.441 1.00 70.62 180 ILE A C 1
ATOM 1426 O O . ILE A 1 180 ? 21.357 4.857 -10.229 1.00 70.62 180 ILE A O 1
ATOM 1430 N N . SER A 1 181 ? 23.299 4.073 -9.402 1.00 81.94 181 SER A N 1
ATOM 1431 C CA . SER A 1 181 ? 23.166 2.752 -10.022 1.00 81.94 181 SER A CA 1
ATOM 1432 C C . SER A 1 181 ? 22.287 1.886 -9.136 1.00 81.94 181 SER A C 1
ATOM 1434 O O . SER A 1 181 ? 22.549 1.741 -7.938 1.00 81.94 181 SER A O 1
ATOM 1436 N N . PHE A 1 182 ? 21.251 1.309 -9.723 1.00 85.69 182 PHE A N 1
ATOM 1437 C CA . PHE A 1 182 ? 20.352 0.382 -9.060 1.00 85.69 182 PHE A CA 1
ATOM 1438 C C . PHE A 1 182 ? 19.808 -0.600 -10.094 1.00 85.69 182 PHE A C 1
ATOM 1440 O O . PHE A 1 182 ? 19.320 -0.181 -11.133 1.00 85.69 182 PHE A O 1
ATOM 1447 N N . TYR A 1 183 ? 19.899 -1.900 -9.825 1.00 88.69 183 TYR A N 1
ATOM 1448 C CA . TYR A 1 183 ? 19.564 -2.958 -10.788 1.00 88.69 183 TYR A CA 1
ATOM 1449 C C . TYR A 1 183 ? 18.283 -3.716 -10.404 1.00 88.69 183 TYR A C 1
ATOM 1451 O O . TYR A 1 183 ? 18.092 -4.866 -10.794 1.00 88.69 183 TYR A O 1
ATOM 1459 N N . GLY A 1 184 ? 17.410 -3.074 -9.627 1.00 88.25 184 GLY A N 1
ATOM 1460 C CA . GLY A 1 184 ? 16.279 -3.722 -8.974 1.00 88.25 184 GLY A CA 1
ATOM 1461 C C . GLY A 1 184 ? 16.670 -4.387 -7.654 1.00 88.25 184 GLY A C 1
ATOM 1462 O O . GLY A 1 184 ? 17.818 -4.321 -7.206 1.00 88.25 184 GLY A O 1
ATOM 1463 N N . SER A 1 185 ? 15.684 -5.020 -7.027 1.00 90.38 185 SER A N 1
ATOM 1464 C CA . SER A 1 185 ? 15.867 -5.849 -5.838 1.00 90.38 185 SER A CA 1
ATOM 1465 C C . SER A 1 185 ? 16.705 -7.094 -6.141 1.00 90.38 185 SER A C 1
ATOM 1467 O O . SER A 1 185 ? 16.829 -7.509 -7.297 1.00 90.38 185 SER A O 1
ATOM 1469 N N . SER A 1 186 ? 17.278 -7.696 -5.097 1.00 89.06 186 SER A N 1
ATOM 1470 C CA . SER A 1 186 ? 17.955 -8.987 -5.225 1.00 89.06 186 SER A CA 1
ATOM 1471 C C . SER A 1 186 ? 16.954 -10.107 -5.522 1.00 89.06 186 SER A C 1
ATOM 1473 O O . SER A 1 186 ? 15.752 -9.953 -5.300 1.00 89.06 186 SER A O 1
ATOM 1475 N N . ASP A 1 187 ? 17.442 -11.240 -6.022 1.00 88.56 187 ASP A N 1
ATOM 1476 C CA . ASP A 1 187 ? 16.577 -12.348 -6.438 1.00 88.56 187 ASP A CA 1
ATOM 1477 C C . ASP A 1 187 ? 15.793 -12.934 -5.251 1.00 88.56 187 ASP A C 1
ATOM 1479 O O . ASP A 1 187 ? 14.631 -13.300 -5.400 1.00 88.56 187 ASP A O 1
ATOM 1483 N N . GLU A 1 188 ? 16.381 -12.927 -4.051 1.00 87.94 188 GLU A N 1
ATOM 1484 C CA . GLU A 1 188 ? 15.756 -13.392 -2.805 1.00 87.94 188 GLU A CA 1
ATOM 1485 C C . GLU A 1 188 ? 14.620 -12.477 -2.333 1.00 87.94 188 GLU A C 1
ATOM 1487 O O . GLU A 1 188 ? 13.803 -12.869 -1.500 1.00 87.94 188 GLU A O 1
ATOM 1492 N N . ALA A 1 189 ? 14.555 -11.246 -2.848 1.00 86.94 189 ALA A N 1
ATOM 1493 C CA . ALA A 1 189 ? 13.456 -10.346 -2.548 1.00 86.94 189 ALA A CA 1
ATOM 1494 C C . ALA A 1 189 ? 12.172 -10.743 -3.288 1.00 86.94 189 ALA A C 1
ATOM 1496 O O . ALA A 1 189 ? 11.096 -10.327 -2.861 1.00 86.94 189 ALA A O 1
ATOM 1497 N N . PHE A 1 190 ? 12.252 -11.527 -4.367 1.00 91.69 190 PHE A N 1
ATOM 1498 C CA . PHE A 1 190 ? 11.082 -11.974 -5.115 1.00 91.69 190 PHE A CA 1
ATOM 1499 C C . PHE A 1 190 ? 10.526 -13.278 -4.536 1.00 91.69 190 PHE A C 1
ATOM 1501 O O . PHE A 1 190 ? 11.209 -14.297 -4.479 1.00 91.69 190 PHE A O 1
ATOM 1508 N N . SER A 1 191 ? 9.261 -13.246 -4.122 1.00 89.94 191 SER A N 1
ATOM 1509 C CA . SER A 1 191 ? 8.557 -14.396 -3.557 1.00 89.94 191 SER A CA 1
ATOM 1510 C C . SER A 1 191 ? 7.066 -14.366 -3.890 1.00 89.94 191 SER A C 1
ATOM 1512 O O . SER A 1 191 ? 6.510 -13.320 -4.252 1.00 89.94 191 SER A O 1
ATOM 1514 N N . GLU A 1 192 ? 6.420 -15.525 -3.767 1.00 90.75 192 GLU A N 1
ATOM 1515 C CA . GLU A 1 192 ? 5.015 -15.705 -4.121 1.00 90.75 192 GLU A CA 1
ATOM 1516 C C . GLU A 1 192 ? 4.113 -14.751 -3.328 1.00 90.75 192 GLU A C 1
ATOM 1518 O O . GLU A 1 192 ? 4.244 -14.590 -2.115 1.00 90.75 192 GLU A O 1
ATOM 1523 N N . GLY A 1 193 ? 3.210 -14.066 -4.032 1.00 86.19 193 GLY A N 1
ATOM 1524 C CA . GLY A 1 193 ? 2.256 -13.123 -3.448 1.00 86.19 193 GLY A CA 1
ATOM 1525 C C . GLY A 1 193 ? 2.840 -11.767 -3.033 1.00 86.19 193 GLY A C 1
ATOM 1526 O O . GLY A 1 193 ? 2.062 -10.837 -2.802 1.00 86.19 193 GLY A O 1
ATOM 1527 N N . ARG A 1 194 ? 4.171 -11.610 -2.985 1.00 86.75 194 ARG A N 1
ATOM 1528 C CA . ARG A 1 194 ? 4.823 -10.333 -2.658 1.00 86.75 194 ARG A CA 1
ATOM 1529 C C . ARG A 1 194 ? 4.628 -9.318 -3.778 1.00 86.75 194 ARG A C 1
ATOM 1531 O O . ARG A 1 194 ? 4.643 -9.668 -4.956 1.00 86.75 194 ARG A O 1
ATOM 1538 N N . VAL A 1 195 ? 4.464 -8.047 -3.422 1.00 89.50 195 VAL A N 1
ATOM 1539 C CA . VAL A 1 195 ? 4.312 -6.968 -4.403 1.00 89.50 195 VAL A CA 1
ATOM 1540 C C . VAL A 1 195 ? 5.669 -6.587 -4.996 1.00 89.50 195 VAL A C 1
ATOM 1542 O O . VAL A 1 195 ? 6.628 -6.333 -4.263 1.00 89.50 195 VAL A O 1
ATOM 1545 N N . ALA A 1 196 ? 5.732 -6.511 -6.326 1.00 92.69 196 ALA A N 1
ATOM 1546 C CA . ALA A 1 196 ? 6.897 -6.048 -7.068 1.00 92.69 196 ALA A CA 1
ATOM 1547 C C . ALA A 1 196 ? 6.534 -4.839 -7.941 1.00 92.69 196 ALA A C 1
ATOM 1549 O O . ALA A 1 196 ? 5.732 -4.953 -8.870 1.00 92.69 196 ALA A O 1
ATOM 1550 N N . ILE A 1 197 ? 7.146 -3.684 -7.672 1.00 93.38 197 ILE A N 1
ATOM 1551 C CA . ILE A 1 197 ? 7.012 -2.497 -8.524 1.00 93.38 197 ILE A CA 1
ATOM 1552 C C . ILE A 1 197 ? 7.854 -2.699 -9.784 1.00 93.38 197 ILE A C 1
ATOM 1554 O O . ILE A 1 197 ? 9.083 -2.773 -9.704 1.00 93.38 197 ILE A O 1
ATOM 1558 N N . VAL A 1 198 ? 7.203 -2.772 -10.943 1.00 93.81 198 VAL A N 1
ATOM 1559 C CA . VAL A 1 198 ? 7.857 -3.085 -12.223 1.00 93.81 198 VAL A CA 1
ATOM 1560 C C . VAL A 1 198 ? 7.875 -1.922 -13.208 1.00 93.81 198 VAL A C 1
ATOM 1562 O O . VAL A 1 198 ? 8.191 -2.131 -14.373 1.00 93.81 198 VAL A O 1
ATOM 1565 N N . SER A 1 199 ? 7.563 -0.704 -12.765 1.00 89.19 199 SER A N 1
ATOM 1566 C CA . SER A 1 199 ? 7.589 0.483 -13.624 1.00 89.19 199 SER A CA 1
ATOM 1567 C C . SER A 1 199 ? 8.770 1.412 -13.371 1.00 89.19 199 SER A C 1
ATOM 1569 O O . SER A 1 199 ? 9.365 1.381 -12.297 1.00 89.19 199 SER A O 1
ATOM 1571 N N . PHE A 1 200 ? 9.086 2.265 -14.348 1.00 82.88 200 PHE A N 1
ATOM 1572 C CA . PHE A 1 200 ? 10.135 3.280 -14.252 1.00 82.88 200 PHE A CA 1
ATOM 1573 C C . PHE A 1 200 ? 9.690 4.546 -13.507 1.00 82.88 200 PHE A C 1
ATOM 1575 O O . PHE A 1 200 ? 8.491 4.844 -13.427 1.00 82.88 200 PHE A O 1
ATOM 1582 N N . PRO A 1 201 ? 10.670 5.337 -13.021 1.00 69.31 201 PRO A N 1
ATOM 1583 C CA . PRO A 1 201 ? 10.469 6.479 -12.136 1.00 69.31 201 PRO A CA 1
ATOM 1584 C C . PRO A 1 201 ? 9.539 7.595 -12.622 1.00 69.31 201 PRO A C 1
ATOM 1586 O O . PRO A 1 201 ? 8.952 8.335 -11.824 1.00 69.31 201 PRO A O 1
ATOM 1589 N N . GLY A 1 202 ? 9.425 7.769 -13.939 1.00 72.62 202 GLY A N 1
ATOM 1590 C CA . GLY A 1 202 ? 8.756 8.936 -14.501 1.00 72.62 202 GLY A CA 1
ATOM 1591 C C . GLY A 1 202 ? 9.302 10.234 -13.891 1.00 72.62 202 GLY A C 1
ATOM 1592 O O . GLY A 1 202 ? 10.511 10.430 -13.808 1.00 72.62 202 GLY A O 1
ATOM 1593 N N . VAL A 1 203 ? 8.405 11.116 -13.450 1.00 68.56 203 VAL A N 1
ATOM 1594 C CA . VAL A 1 203 ? 8.743 12.464 -12.957 1.00 68.56 203 VAL A CA 1
ATOM 1595 C C . VAL A 1 203 ? 8.838 12.586 -11.428 1.00 68.56 203 VAL A C 1
ATOM 1597 O O . VAL A 1 203 ? 9.093 13.675 -10.923 1.00 68.56 203 VAL A O 1
ATOM 1600 N N . HIS A 1 204 ? 8.639 11.503 -10.675 1.00 76.06 204 HIS A N 1
ATOM 1601 C CA . HIS A 1 204 ? 8.506 11.537 -9.208 1.00 76.06 204 HIS A CA 1
ATOM 1602 C C . HIS A 1 204 ? 9.794 11.104 -8.491 1.00 76.06 204 HIS A C 1
ATOM 1604 O O . HIS A 1 204 ? 9.785 10.199 -7.657 1.00 76.06 204 HIS A O 1
ATOM 1610 N N . GLY A 1 205 ? 10.933 11.718 -8.836 1.00 76.88 205 GLY A N 1
ATOM 1611 C CA . GLY A 1 205 ? 12.271 11.221 -8.481 1.00 76.88 205 GLY A CA 1
ATOM 1612 C C . GLY A 1 205 ? 12.496 10.915 -6.993 1.00 76.88 205 GLY A C 1
ATOM 1613 O O . GLY A 1 205 ? 13.164 9.935 -6.668 1.00 76.88 205 GLY A O 1
ATOM 1614 N N . TYR A 1 206 ? 11.891 11.689 -6.086 1.00 81.44 206 TYR A N 1
ATOM 1615 C CA . TYR A 1 206 ? 11.997 11.459 -4.641 1.00 81.44 206 TYR A CA 1
ATOM 1616 C C . TYR A 1 206 ? 11.379 10.124 -4.199 1.00 81.44 206 TYR A C 1
ATOM 1618 O O . TYR A 1 206 ? 12.026 9.352 -3.490 1.00 81.44 206 TYR A O 1
ATOM 1626 N N . GLY A 1 207 ? 10.155 9.821 -4.648 1.00 82.12 207 GLY A N 1
ATOM 1627 C CA . GLY A 1 207 ? 9.475 8.563 -4.324 1.00 82.12 207 GLY A CA 1
ATOM 1628 C C . GLY A 1 207 ? 10.261 7.338 -4.779 1.00 82.12 207 GLY A C 1
ATOM 1629 O O . GLY A 1 207 ? 10.346 6.332 -4.083 1.00 82.12 207 GLY A O 1
ATOM 1630 N N . TRP A 1 208 ? 10.924 7.446 -5.923 1.00 83.94 208 TRP A N 1
ATOM 1631 C CA . TRP A 1 208 ? 11.732 6.360 -6.459 1.00 83.94 208 TRP A CA 1
ATOM 1632 C C . TRP A 1 208 ? 13.063 6.175 -5.738 1.00 83.94 208 TRP A C 1
ATOM 1634 O O . TRP A 1 208 ? 13.470 5.035 -5.517 1.00 83.94 208 TRP A O 1
ATOM 1644 N N . ASN A 1 209 ? 13.696 7.259 -5.279 1.00 84.06 209 ASN A N 1
ATOM 1645 C CA . ASN A 1 209 ? 14.841 7.150 -4.373 1.00 84.06 209 ASN A CA 1
ATOM 1646 C C . ASN A 1 209 ? 14.435 6.380 -3.105 1.00 84.06 209 ASN A C 1
ATOM 1648 O O . ASN A 1 209 ? 15.119 5.429 -2.729 1.00 84.06 209 ASN A O 1
ATOM 1652 N N . LYS A 1 210 ? 13.273 6.70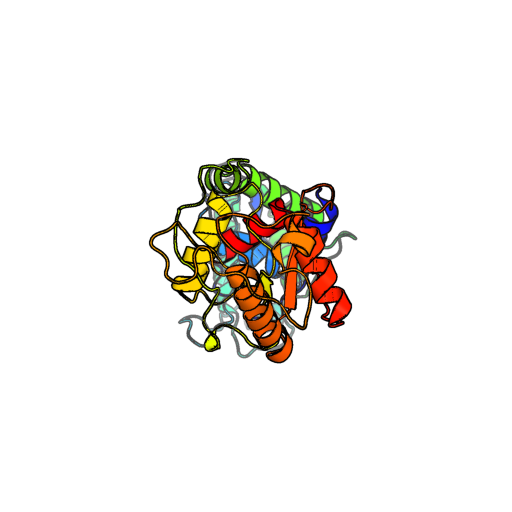4 -2.520 1.00 83.50 210 LYS A N 1
ATOM 1653 C CA . LYS A 1 210 ? 12.724 5.970 -1.369 1.00 83.50 210 LYS A CA 1
ATOM 1654 C C . LYS A 1 210 ? 12.479 4.494 -1.672 1.00 83.50 210 LYS A C 1
ATOM 1656 O O . LYS A 1 210 ? 12.859 3.655 -0.865 1.00 83.50 210 LYS A O 1
ATOM 1661 N N . LEU A 1 211 ? 11.920 4.156 -2.836 1.00 85.94 211 LEU A N 1
ATOM 1662 C CA . LEU A 1 211 ? 11.766 2.754 -3.244 1.00 85.94 211 LEU A CA 1
ATOM 1663 C C . LEU A 1 211 ? 13.113 2.017 -3.266 1.00 85.94 211 LEU A C 1
ATOM 1665 O O . LEU A 1 211 ? 13.199 0.872 -2.827 1.00 85.94 211 LEU A O 1
ATOM 1669 N N . THR A 1 212 ? 14.176 2.669 -3.750 1.00 84.56 212 THR A N 1
ATOM 1670 C CA . THR A 1 212 ? 15.511 2.053 -3.775 1.00 84.56 212 THR A CA 1
ATOM 1671 C C . THR A 1 212 ? 16.098 1.868 -2.375 1.00 84.56 212 THR A C 1
ATOM 1673 O O . THR A 1 212 ? 16.781 0.875 -2.136 1.00 84.56 212 THR A O 1
ATOM 1676 N N . GLU A 1 213 ? 15.820 2.782 -1.441 1.00 83.38 213 GLU A N 1
ATOM 1677 C CA . GLU A 1 213 ? 16.217 2.668 -0.031 1.00 83.38 213 GLU A CA 1
ATOM 1678 C C . GLU A 1 213 ? 15.499 1.494 0.643 1.00 83.38 213 GLU A C 1
ATOM 1680 O O . GLU A 1 213 ? 16.167 0.597 1.156 1.00 83.38 213 GLU A O 1
ATOM 1685 N N . VAL A 1 214 ? 14.165 1.445 0.534 1.00 78.38 214 VAL A N 1
ATOM 1686 C CA . VAL A 1 214 ? 13.311 0.359 1.054 1.00 78.38 214 VAL A CA 1
ATOM 1687 C C . VAL A 1 214 ? 13.762 -0.993 0.497 1.00 78.38 214 VAL A C 1
ATOM 1689 O O . VAL A 1 214 ? 13.982 -1.951 1.239 1.00 78.38 214 VAL A O 1
ATOM 1692 N N . SER A 1 215 ? 14.001 -1.066 -0.817 1.00 81.25 215 SER A N 1
ATOM 1693 C CA . SER A 1 215 ? 14.474 -2.297 -1.450 1.00 81.25 215 SER A CA 1
ATOM 1694 C C . SER A 1 215 ? 15.868 -2.719 -0.974 1.00 81.25 215 SER A C 1
ATOM 1696 O O . SER A 1 215 ? 16.134 -3.919 -0.924 1.00 81.25 215 SER A O 1
ATOM 1698 N N . ARG A 1 216 ? 16.779 -1.781 -0.681 1.00 79.81 216 ARG A N 1
ATOM 1699 C CA . ARG A 1 216 ? 18.137 -2.089 -0.188 1.00 79.81 216 ARG A CA 1
ATOM 1700 C C . ARG A 1 216 ? 18.134 -2.529 1.267 1.00 79.81 216 ARG A C 1
ATOM 1702 O O . ARG A 1 216 ? 18.924 -3.393 1.629 1.00 79.81 216 ARG A O 1
ATOM 1709 N N . ALA A 1 217 ? 17.247 -1.956 2.073 1.00 74.62 217 ALA A N 1
ATOM 1710 C CA . ALA A 1 217 ? 17.035 -2.355 3.458 1.00 74.62 217 ALA A CA 1
ATOM 1711 C C . ALA A 1 217 ? 16.383 -3.747 3.585 1.00 74.62 217 ALA A C 1
ATOM 1713 O O . ALA A 1 217 ? 16.270 -4.261 4.693 1.00 74.62 217 ALA A O 1
ATOM 1714 N N . GLN A 1 218 ? 15.977 -4.363 2.461 1.00 66.06 218 GLN A N 1
ATOM 1715 C CA . GLN A 1 218 ? 15.207 -5.610 2.413 1.00 66.06 218 GLN A CA 1
ATOM 1716 C C . GLN A 1 218 ? 13.906 -5.530 3.229 1.00 66.06 218 GLN A C 1
ATOM 1718 O O . GLN A 1 218 ? 13.391 -6.548 3.693 1.00 66.06 218 GLN A O 1
ATOM 1723 N N . GLU A 1 219 ? 13.348 -4.324 3.371 1.00 62.53 219 GLU A N 1
ATOM 1724 C CA . GLU A 1 219 ? 12.086 -4.113 4.071 1.00 62.53 219 GLU A CA 1
ATOM 1725 C C . GLU A 1 219 ? 10.966 -4.905 3.373 1.00 62.53 219 GLU A C 1
ATOM 1727 O O . GLU A 1 219 ? 10.852 -4.984 2.143 1.00 62.53 219 GLU A O 1
ATOM 1732 N N . VAL A 1 220 ? 10.195 -5.621 4.189 1.00 54.97 220 VAL A N 1
ATOM 1733 C CA . VAL A 1 220 ? 9.661 -6.947 3.836 1.00 54.97 220 VAL A CA 1
ATOM 1734 C C . VAL A 1 220 ? 8.493 -6.901 2.835 1.00 54.97 220 VAL A C 1
ATOM 1736 O O . VAL A 1 220 ? 8.132 -7.926 2.263 1.00 54.97 220 VAL A O 1
ATOM 1739 N N . SER A 1 221 ? 7.917 -5.732 2.543 1.00 68.06 221 SER A N 1
ATOM 1740 C CA . SER A 1 221 ? 6.665 -5.625 1.775 1.00 68.06 221 SER A CA 1
ATOM 1741 C C . SER A 1 221 ? 6.810 -5.225 0.302 1.00 68.06 221 SER A C 1
ATOM 1743 O O . SER A 1 221 ? 5.913 -5.563 -0.470 1.00 68.06 221 SER A O 1
ATOM 1745 N N . LEU A 1 222 ? 7.907 -4.586 -0.137 1.00 80.50 222 LEU A N 1
ATOM 1746 C CA . LEU A 1 222 ? 8.049 -4.128 -1.534 1.00 80.50 222 LEU A CA 1
ATOM 1747 C C . LEU A 1 222 ? 9.366 -4.555 -2.188 1.00 80.50 222 LEU A C 1
ATOM 1749 O O . LEU A 1 222 ? 10.445 -4.122 -1.792 1.00 80.50 222 LEU A O 1
ATOM 1753 N N . ALA A 1 223 ? 9.256 -5.357 -3.246 1.00 89.94 223 ALA A N 1
ATOM 1754 C CA . ALA A 1 223 ? 10.335 -5.593 -4.199 1.00 89.94 223 ALA A CA 1
ATOM 1755 C C . ALA A 1 223 ? 10.179 -4.672 -5.423 1.00 89.94 223 ALA A C 1
ATOM 1757 O O . ALA A 1 223 ? 9.135 -4.050 -5.639 1.00 89.94 223 ALA A O 1
ATOM 1758 N N . THR A 1 224 ? 11.202 -4.581 -6.268 1.00 92.69 224 THR A N 1
ATOM 1759 C CA . THR A 1 224 ? 11.133 -3.826 -7.518 1.00 92.69 224 THR A CA 1
ATOM 1760 C C . THR A 1 224 ? 12.060 -4.391 -8.590 1.00 92.69 224 THR A C 1
ATOM 1762 O O . THR A 1 224 ? 13.180 -4.805 -8.304 1.00 92.69 224 THR A O 1
ATOM 1765 N N . SER A 1 225 ? 11.613 -4.381 -9.847 1.00 92.62 225 SER A N 1
ATOM 1766 C CA . SER A 1 225 ? 12.479 -4.644 -11.004 1.00 92.62 225 SER A CA 1
ATOM 1767 C C . SER A 1 225 ? 13.047 -3.361 -11.615 1.00 92.62 225 SER A C 1
ATOM 1769 O O . SER A 1 225 ? 13.766 -3.431 -12.609 1.00 92.62 225 SER A O 1
ATOM 1771 N N . CYS A 1 226 ? 12.726 -2.192 -11.049 1.00 88.44 226 CYS A N 1
ATOM 1772 C CA . CYS A 1 226 ? 13.132 -0.900 -11.582 1.00 88.44 226 CYS A CA 1
ATOM 1773 C C . CYS A 1 226 ? 14.660 -0.773 -11.601 1.00 88.44 226 CYS A C 1
ATOM 1775 O O . CYS A 1 226 ? 15.330 -1.027 -10.601 1.00 88.44 226 CYS A O 1
ATOM 1777 N N . VAL A 1 227 ? 15.200 -0.338 -12.740 1.00 85.69 227 VAL A N 1
ATOM 1778 C CA . VAL A 1 227 ? 16.640 -0.174 -12.970 1.00 85.69 227 VAL A CA 1
ATOM 1779 C C . VAL A 1 227 ? 16.953 1.303 -13.198 1.00 85.69 227 VAL A C 1
ATOM 1781 O O . VAL A 1 227 ? 16.282 1.965 -13.986 1.00 85.69 227 VAL A O 1
ATOM 1784 N N . PHE A 1 228 ? 17.994 1.803 -12.534 1.00 80.31 228 PHE A N 1
ATOM 1785 C CA . PHE A 1 228 ? 18.562 3.137 -12.707 1.00 80.31 228 PHE A CA 1
ATOM 1786 C C . PHE A 1 228 ? 20.036 2.994 -13.073 1.00 80.31 228 PHE A C 1
ATOM 1788 O O . PHE A 1 228 ? 20.801 2.366 -12.340 1.00 80.31 228 PHE A O 1
ATOM 1795 N N . LEU A 1 229 ? 20.441 3.596 -14.190 1.00 76.44 229 LEU A N 1
ATOM 1796 C CA . LEU A 1 229 ? 21.849 3.767 -14.539 1.00 76.44 229 LEU A CA 1
ATOM 1797 C C . LEU A 1 229 ? 22.183 5.264 -14.416 1.00 76.44 229 LEU A C 1
ATOM 1799 O O . LEU A 1 229 ? 21.508 6.078 -15.044 1.00 76.44 229 LEU A O 1
ATOM 1803 N N . PRO A 1 230 ? 23.163 5.650 -13.584 1.00 68.00 230 PRO A N 1
ATOM 1804 C CA . PRO A 1 230 ? 23.311 7.017 -13.102 1.00 68.00 230 PRO A CA 1
ATOM 1805 C C . PRO A 1 230 ? 23.939 7.963 -14.125 1.00 68.00 230 PRO A C 1
ATOM 1807 O O . PRO A 1 230 ? 23.475 9.096 -14.247 1.00 68.00 230 PRO A O 1
ATOM 1810 N N . ASP A 1 231 ? 25.002 7.527 -14.814 1.00 81.19 231 ASP A N 1
ATOM 1811 C CA . ASP A 1 231 ? 25.775 8.310 -15.784 1.00 81.19 231 ASP A CA 1
ATOM 1812 C C . ASP A 1 231 ? 26.811 7.450 -16.545 1.00 81.19 231 ASP A C 1
ATOM 1814 O O . ASP A 1 231 ? 26.878 6.230 -16.377 1.00 81.19 231 ASP A O 1
ATOM 1818 N N . GLU A 1 232 ? 27.621 8.125 -17.370 1.00 84.06 232 GLU A N 1
ATOM 1819 C CA . GLU A 1 232 ? 28.706 7.601 -18.216 1.00 84.06 232 GLU A CA 1
ATOM 1820 C C . GLU A 1 232 ? 29.766 6.773 -17.478 1.00 84.06 232 GLU A C 1
ATOM 1822 O O . GLU A 1 232 ? 30.504 6.024 -18.114 1.00 84.06 232 GLU A O 1
ATOM 1827 N N . LYS A 1 233 ? 29.872 6.879 -16.146 1.00 85.56 233 LYS A N 1
ATOM 1828 C CA . LYS A 1 233 ? 30.819 6.067 -15.367 1.00 85.56 233 LYS A CA 1
ATOM 1829 C C . LYS A 1 233 ? 30.316 4.646 -15.140 1.00 85.56 233 LYS A C 1
ATOM 1831 O O . LYS A 1 233 ? 31.094 3.789 -14.724 1.00 85.56 233 LYS A O 1
ATOM 1836 N N . ASN A 1 234 ? 29.023 4.394 -15.341 1.00 86.25 234 ASN A N 1
ATOM 1837 C CA . ASN A 1 234 ? 28.468 3.058 -15.213 1.00 86.25 234 ASN A CA 1
ATOM 1838 C C . ASN A 1 234 ? 28.902 2.194 -16.418 1.00 86.25 234 ASN A C 1
ATOM 1840 O O . ASN A 1 234 ? 28.770 2.645 -17.554 1.00 86.25 234 ASN A O 1
ATOM 1844 N N . PRO A 1 235 ? 29.385 0.955 -16.201 1.00 89.50 235 PRO A N 1
ATOM 1845 C CA . PRO A 1 235 ? 29.878 0.095 -17.281 1.00 89.50 235 PRO A CA 1
ATOM 1846 C C . PRO A 1 235 ? 28.812 -0.278 -18.321 1.00 89.50 235 PRO A C 1
ATOM 1848 O O . PRO A 1 235 ? 29.169 -0.625 -19.441 1.00 89.50 235 PRO A O 1
ATOM 1851 N N . ASP A 1 236 ? 27.526 -0.201 -17.972 1.00 89.62 236 ASP A N 1
ATOM 1852 C CA . ASP A 1 236 ? 26.405 -0.456 -18.877 1.00 89.62 236 ASP A CA 1
ATOM 1853 C C . ASP A 1 236 ? 25.922 0.809 -19.622 1.00 89.62 236 ASP A C 1
ATOM 1855 O O . ASP A 1 236 ? 25.020 0.722 -20.462 1.00 89.62 236 ASP A O 1
ATOM 1859 N N . TYR A 1 237 ? 26.494 1.991 -19.346 1.00 88.94 237 TYR A N 1
ATOM 1860 C CA . TYR A 1 237 ? 26.134 3.227 -20.048 1.00 88.94 237 TYR A CA 1
ATOM 1861 C C . TYR A 1 237 ? 26.540 3.163 -21.524 1.00 88.94 237 TYR A C 1
ATOM 1863 O O . TYR A 1 237 ? 27.647 2.758 -21.871 1.00 88.94 237 TYR A O 1
ATOM 1871 N N . GLY A 1 238 ? 25.635 3.582 -22.411 1.00 90.00 238 GLY A N 1
ATOM 1872 C CA . GLY A 1 238 ? 25.870 3.589 -23.859 1.00 90.00 238 GLY A CA 1
ATOM 1873 C C . GLY A 1 238 ? 25.787 2.205 -24.510 1.00 90.00 238 GLY A C 1
ATOM 1874 O O . GLY A 1 238 ? 25.890 2.095 -25.731 1.00 90.00 238 GLY A O 1
ATOM 1875 N N . ILE A 1 239 ? 25.552 1.140 -23.733 1.00 92.38 239 ILE A N 1
ATOM 1876 C CA . ILE A 1 239 ? 25.364 -0.206 -24.275 1.00 92.38 239 ILE A CA 1
ATOM 1877 C C . ILE A 1 239 ? 23.953 -0.340 -24.858 1.00 92.38 239 ILE A C 1
ATOM 1879 O O . ILE A 1 239 ? 22.937 -0.112 -24.190 1.00 92.38 239 ILE A O 1
ATOM 1883 N N . HIS A 1 240 ? 23.895 -0.745 -26.124 1.00 92.12 240 HIS A N 1
ATOM 1884 C CA . HIS A 1 240 ? 22.664 -1.012 -26.855 1.00 92.12 240 HIS A CA 1
ATOM 1885 C C . HIS A 1 240 ? 22.467 -2.516 -27.044 1.00 92.12 240 HIS A C 1
ATOM 1887 O O . HIS A 1 240 ? 23.261 -3.170 -27.715 1.00 92.12 240 HIS A O 1
ATOM 1893 N N . ASP A 1 241 ? 21.375 -3.035 -26.488 1.00 90.81 241 ASP A N 1
ATOM 1894 C CA . ASP A 1 241 ? 20.952 -4.427 -26.642 1.00 90.81 241 ASP A CA 1
ATOM 1895 C C . ASP A 1 241 ? 19.841 -4.555 -27.702 1.00 90.81 241 ASP A C 1
ATOM 1897 O O . ASP A 1 241 ? 19.037 -3.633 -27.895 1.00 90.81 241 ASP A O 1
ATOM 1901 N N . GLN A 1 242 ? 19.794 -5.713 -28.366 1.00 85.44 242 GLN A N 1
ATOM 1902 C CA . GLN A 1 242 ? 18.782 -6.105 -29.353 1.00 85.44 242 GLN A CA 1
ATOM 1903 C C . GLN A 1 242 ? 18.433 -7.592 -29.170 1.00 85.44 242 GLN A C 1
ATOM 1905 O O . GLN A 1 242 ? 19.320 -8.382 -28.844 1.00 85.44 242 GLN A O 1
ATOM 1910 N N . ASP A 1 243 ? 17.172 -7.973 -29.389 1.00 67.25 243 ASP A N 1
ATOM 1911 C CA . ASP A 1 243 ? 16.724 -9.361 -29.189 1.00 67.25 243 ASP A CA 1
ATOM 1912 C C . ASP A 1 243 ? 17.091 -10.288 -30.366 1.00 67.25 243 ASP A C 1
ATOM 1914 O O . ASP A 1 243 ? 17.366 -11.454 -30.127 1.00 67.25 243 ASP A O 1
ATOM 1918 N N . GLU A 1 244 ? 17.140 -9.779 -31.607 1.00 70.00 244 GLU A N 1
ATOM 1919 C CA . GLU A 1 244 ? 17.410 -10.486 -32.885 1.00 70.00 244 GLU A CA 1
ATOM 1920 C C . GLU A 1 244 ? 17.732 -9.430 -33.983 1.00 70.00 244 GLU A C 1
ATOM 1922 O O . GLU A 1 244 ? 17.660 -8.243 -33.646 1.00 70.00 244 GLU A O 1
ATOM 1927 N N . PRO A 1 245 ? 18.150 -9.737 -35.243 1.00 66.12 245 PRO A N 1
ATOM 1928 C CA . PRO A 1 245 ? 18.634 -8.688 -36.154 1.00 66.12 245 PRO A CA 1
ATOM 1929 C C . PRO A 1 245 ? 17.572 -7.604 -36.383 1.00 66.12 245 PRO A C 1
ATOM 1931 O O . PRO A 1 245 ? 16.547 -7.824 -37.022 1.00 66.12 245 PRO A O 1
ATOM 1934 N N . GLY A 1 246 ? 17.825 -6.419 -35.831 1.00 75.19 246 GLY A N 1
ATOM 1935 C CA . GLY A 1 246 ? 16.863 -5.331 -35.752 1.00 75.19 246 GLY A CA 1
ATOM 1936 C C . GLY A 1 246 ? 17.414 -4.161 -34.935 1.00 75.19 246 GLY A C 1
ATOM 1937 O O . GLY A 1 246 ? 18.513 -4.248 -34.393 1.00 75.19 246 GLY A O 1
ATOM 1938 N N . PRO A 1 247 ? 16.690 -3.034 -34.867 1.00 85.00 247 PRO A N 1
ATOM 1939 C CA . PRO A 1 247 ? 17.112 -1.891 -34.070 1.00 85.00 247 PRO A CA 1
ATOM 1940 C C . PRO A 1 247 ? 17.112 -2.224 -32.570 1.00 85.00 247 PRO A C 1
ATOM 1942 O O . PRO A 1 247 ? 16.270 -2.983 -32.088 1.00 85.00 247 PRO A O 1
ATOM 1945 N N . CYS A 1 248 ? 18.027 -1.609 -31.818 1.00 91.69 248 CYS A N 1
ATOM 1946 C CA . CYS A 1 248 ? 18.095 -1.767 -30.365 1.00 91.69 248 CYS A CA 1
ATOM 1947 C C . CYS A 1 248 ? 16.816 -1.274 -29.662 1.00 91.69 248 CYS A C 1
ATOM 1949 O O . CYS A 1 248 ? 16.031 -0.499 -30.224 1.00 91.69 248 CYS A O 1
ATOM 1951 N N . HIS A 1 249 ? 16.624 -1.652 -28.393 1.00 88.19 249 HIS A N 1
ATOM 1952 C CA . HIS A 1 249 ? 15.405 -1.303 -27.646 1.00 88.19 249 HIS A CA 1
ATOM 1953 C C . HIS A 1 249 ? 15.127 0.208 -27.552 1.00 88.19 249 HIS A C 1
ATOM 1955 O O . HIS A 1 249 ? 13.973 0.596 -27.371 1.00 88.19 249 HIS A O 1
ATOM 1961 N N . CYS A 1 250 ? 16.128 1.081 -27.725 1.00 87.50 250 CYS A N 1
ATOM 1962 C CA . CYS A 1 250 ? 15.909 2.530 -27.768 1.00 87.50 250 CYS A CA 1
ATOM 1963 C C . CYS A 1 250 ? 14.860 2.943 -28.811 1.00 87.50 250 CYS A C 1
ATOM 1965 O O . CYS A 1 250 ? 14.046 3.814 -28.529 1.00 87.50 250 CYS A O 1
ATOM 1967 N N . TYR A 1 251 ? 14.821 2.302 -29.982 1.00 86.44 251 TYR A N 1
ATOM 1968 C CA . TYR A 1 251 ? 13.832 2.631 -31.013 1.00 86.44 251 TYR A CA 1
ATOM 1969 C C . TYR A 1 251 ? 12.412 2.275 -30.582 1.00 86.44 251 TYR A C 1
ATOM 1971 O O . TYR A 1 251 ? 11.470 3.010 -30.858 1.00 86.44 251 TYR A O 1
ATOM 1979 N N . HIS A 1 252 ? 12.259 1.173 -29.851 1.00 80.62 252 HIS A N 1
ATOM 1980 C CA . HIS A 1 252 ? 10.970 0.760 -29.312 1.00 80.62 252 HIS A CA 1
ATOM 1981 C C . HIS A 1 252 ? 10.465 1.691 -28.202 1.00 80.62 252 HIS A C 1
ATOM 1983 O O . HIS A 1 252 ? 9.263 1.932 -28.086 1.00 80.62 252 HIS A O 1
ATOM 1989 N N . LEU A 1 253 ? 11.392 2.178 -27.377 1.00 79.06 253 LEU A N 1
ATOM 1990 C CA . LEU A 1 253 ? 11.107 2.982 -26.189 1.00 79.06 253 LEU A CA 1
ATOM 1991 C C . LEU A 1 253 ? 10.977 4.475 -26.501 1.00 79.06 253 LEU A C 1
ATOM 1993 O O . LEU A 1 253 ? 10.182 5.169 -25.874 1.00 79.06 253 LEU A O 1
ATOM 1997 N N . TYR A 1 254 ? 11.769 4.971 -27.451 1.00 82.12 254 TYR A N 1
ATOM 1998 C CA . TYR A 1 254 ? 11.960 6.400 -27.698 1.00 82.12 254 TYR A CA 1
ATOM 1999 C C . TYR A 1 254 ? 11.905 6.798 -29.176 1.00 82.12 254 TYR A C 1
ATOM 2001 O O . TYR A 1 254 ? 12.017 7.982 -29.474 1.00 82.12 254 TYR A O 1
ATOM 2009 N N . GLY A 1 255 ? 11.781 5.845 -30.104 1.00 86.50 255 GLY A N 1
ATOM 2010 C CA . GLY A 1 255 ? 11.792 6.104 -31.549 1.00 86.50 255 GLY A CA 1
ATOM 2011 C C . GLY A 1 255 ? 13.181 6.305 -32.167 1.00 86.50 255 GLY A C 1
ATOM 2012 O O . GLY A 1 255 ? 13.306 6.272 -33.387 1.00 86.50 255 GLY A O 1
ATOM 2013 N N . GLU A 1 256 ? 14.230 6.455 -31.358 1.00 89.44 256 GLU A N 1
ATOM 2014 C CA . GLU A 1 256 ? 15.610 6.661 -31.813 1.00 89.44 256 GLU A CA 1
ATOM 2015 C C . GLU A 1 256 ? 16.628 6.105 -30.810 1.00 89.44 256 GLU A C 1
ATOM 2017 O O . GLU A 1 256 ? 16.323 5.963 -29.622 1.00 89.44 256 GLU A O 1
ATOM 2022 N N . ALA A 1 257 ? 17.851 5.827 -31.271 1.00 90.06 257 ALA A N 1
ATOM 2023 C CA . ALA A 1 257 ? 18.966 5.460 -30.402 1.00 90.06 257 ALA A CA 1
ATOM 2024 C C . ALA A 1 257 ? 19.346 6.621 -29.469 1.00 90.06 257 ALA A C 1
ATOM 2026 O O . ALA A 1 257 ? 19.512 7.758 -29.904 1.00 90.06 257 ALA A O 1
ATOM 2027 N N . LYS A 1 258 ? 19.501 6.330 -28.175 1.00 89.69 258 LYS A N 1
ATOM 2028 C CA . LYS A 1 258 ? 19.889 7.318 -27.162 1.00 89.69 258 LYS A CA 1
ATOM 2029 C C . LYS A 1 258 ? 21.323 7.095 -26.706 1.00 89.69 258 LYS A C 1
ATOM 2031 O O . LYS A 1 258 ? 21.715 5.954 -26.503 1.00 89.69 258 LYS A O 1
ATOM 2036 N N . ALA A 1 259 ? 22.066 8.177 -26.469 1.00 88.69 259 ALA A N 1
ATOM 2037 C CA . ALA A 1 259 ? 23.481 8.124 -26.082 1.00 88.69 259 ALA A CA 1
ATOM 2038 C C . ALA A 1 259 ? 23.753 7.301 -24.806 1.00 88.69 259 ALA A C 1
ATOM 2040 O O . ALA A 1 259 ? 24.829 6.736 -24.658 1.00 88.69 259 ALA A O 1
ATOM 2041 N N . TRP A 1 260 ? 22.767 7.191 -23.911 1.00 86.62 260 TRP A N 1
ATOM 2042 C CA . TRP A 1 260 ? 22.860 6.399 -22.682 1.00 86.62 260 TRP A CA 1
ATOM 2043 C C . TRP A 1 260 ? 22.603 4.896 -22.863 1.00 86.62 260 TRP A C 1
ATOM 2045 O O . TRP A 1 260 ? 22.717 4.143 -21.897 1.00 86.62 260 TRP A O 1
ATOM 2055 N N . GLY A 1 261 ? 22.281 4.428 -24.071 1.00 90.50 261 GLY A N 1
ATOM 2056 C CA . GLY A 1 261 ? 22.025 3.014 -24.337 1.00 90.50 261 GLY A CA 1
ATOM 2057 C C . GLY A 1 261 ? 20.653 2.519 -23.862 1.00 90.50 261 GLY A C 1
ATOM 2058 O O . GLY A 1 261 ? 19.823 3.263 -23.329 1.00 90.50 261 GLY A O 1
ATOM 2059 N N . CYS A 1 262 ? 20.397 1.227 -24.068 1.00 90.25 262 CYS A N 1
ATOM 2060 C CA . CYS A 1 262 ? 19.174 0.541 -23.626 1.00 90.25 262 CYS A CA 1
ATOM 2061 C C . CYS A 1 262 ? 19.419 -0.735 -22.818 1.00 90.25 262 CYS A C 1
ATOM 2063 O O . CYS A 1 262 ? 18.471 -1.464 -22.535 1.00 90.25 262 CYS A O 1
ATOM 2065 N N . ARG A 1 263 ? 20.661 -0.997 -22.402 1.00 91.56 263 ARG A N 1
ATOM 2066 C CA . ARG A 1 263 ? 21.023 -2.141 -21.553 1.00 91.56 263 ARG A CA 1
ATOM 2067 C C . ARG A 1 263 ? 20.189 -2.245 -20.275 1.00 91.56 263 ARG A C 1
ATOM 2069 O O . ARG A 1 263 ? 19.778 -3.336 -19.885 1.00 91.56 263 ARG A O 1
ATOM 2076 N N . TRP A 1 264 ? 19.873 -1.110 -19.657 1.00 89.06 264 TRP A N 1
ATOM 2077 C CA . TRP A 1 264 ? 18.993 -1.041 -18.487 1.00 89.06 264 TRP A CA 1
ATOM 2078 C C . TRP A 1 264 ? 17.622 -1.678 -18.733 1.00 89.06 264 TRP A C 1
ATOM 2080 O O . TRP A 1 264 ? 17.072 -2.295 -17.825 1.00 89.06 264 TRP A O 1
ATOM 2090 N N . TYR A 1 265 ? 17.089 -1.582 -19.954 1.00 89.44 265 TYR A N 1
ATOM 2091 C CA . TYR A 1 265 ? 15.798 -2.167 -20.299 1.00 89.44 265 TYR A CA 1
ATOM 2092 C C . TYR A 1 265 ? 15.883 -3.690 -20.349 1.00 89.44 265 TYR A C 1
ATOM 2094 O O . TYR A 1 265 ? 15.020 -4.373 -19.808 1.00 89.44 265 TYR A O 1
ATOM 2102 N N . THR A 1 266 ? 16.965 -4.240 -20.898 1.00 91.31 266 THR A N 1
ATOM 2103 C CA . THR A 1 266 ? 17.230 -5.684 -20.870 1.00 91.31 266 THR A CA 1
ATOM 2104 C C . THR A 1 266 ? 17.346 -6.214 -19.449 1.00 91.31 266 THR A C 1
ATOM 2106 O O . THR A 1 266 ? 16.808 -7.276 -19.131 1.00 91.31 266 THR A O 1
ATOM 2109 N N . ILE A 1 267 ? 18.040 -5.481 -18.576 1.00 92.00 267 ILE A N 1
ATOM 2110 C CA . ILE A 1 267 ? 18.163 -5.855 -17.165 1.00 92.00 267 ILE A CA 1
ATOM 2111 C C . ILE A 1 267 ? 16.787 -5.806 -16.496 1.00 92.00 267 ILE A C 1
ATOM 2113 O O . ILE A 1 267 ? 16.395 -6.772 -15.845 1.00 92.00 267 ILE A O 1
ATOM 2117 N N . TRP A 1 268 ? 16.016 -4.742 -16.727 1.00 93.25 268 TRP A N 1
ATOM 2118 C CA . TRP A 1 268 ? 14.645 -4.620 -16.236 1.00 93.25 268 TRP A CA 1
ATOM 2119 C C . TRP A 1 268 ? 13.745 -5.770 -16.714 1.00 93.25 268 TRP A C 1
ATOM 2121 O O . TRP A 1 268 ? 13.032 -6.360 -15.901 1.00 93.25 268 TRP A O 1
ATOM 2131 N N . MET A 1 269 ? 13.805 -6.152 -17.996 1.00 93.06 269 MET A N 1
ATOM 2132 C CA . MET A 1 269 ? 13.043 -7.284 -18.539 1.00 93.06 269 MET A CA 1
ATOM 2133 C C . MET A 1 269 ? 13.403 -8.581 -17.811 1.00 93.06 269 MET A C 1
ATOM 2135 O O . MET A 1 269 ? 12.515 -9.329 -17.405 1.00 93.06 269 MET A O 1
ATOM 2139 N N . LYS A 1 270 ? 14.701 -8.832 -17.588 1.00 94.06 270 LYS A N 1
ATOM 2140 C CA . LYS A 1 270 ? 15.178 -10.007 -16.843 1.00 94.06 270 LYS A CA 1
ATOM 2141 C C . LYS A 1 270 ? 14.670 -10.009 -15.402 1.00 94.06 270 LYS A C 1
ATOM 2143 O O . LYS A 1 270 ? 14.130 -11.021 -14.967 1.00 94.06 270 LYS A O 1
ATOM 2148 N N . GLN A 1 271 ? 14.787 -8.891 -14.688 1.00 94.62 271 GLN A N 1
ATOM 2149 C CA . GLN A 1 271 ? 14.311 -8.774 -13.305 1.00 94.62 271 GLN A CA 1
ATOM 2150 C C . GLN A 1 271 ? 12.789 -8.932 -13.213 1.00 94.62 271 GLN A C 1
ATOM 2152 O O . GLN A 1 271 ? 12.284 -9.618 -12.331 1.00 94.62 271 GLN A O 1
ATOM 2157 N N . THR A 1 272 ? 12.050 -8.376 -14.170 1.00 95.94 272 THR A N 1
ATOM 2158 C CA . THR A 1 272 ? 10.590 -8.514 -14.254 1.00 95.94 272 THR A CA 1
ATOM 2159 C C . THR A 1 272 ? 10.175 -9.961 -14.529 1.00 95.94 272 THR A C 1
ATOM 2161 O O . THR A 1 272 ? 9.239 -10.458 -13.906 1.00 95.94 272 THR A O 1
ATOM 2164 N N . CYS A 1 273 ? 10.896 -10.675 -15.400 1.00 95.69 273 CYS A N 1
ATOM 2165 C CA . CYS A 1 273 ? 10.698 -12.111 -15.594 1.00 95.69 273 CYS A CA 1
ATOM 2166 C C . CYS A 1 273 ? 10.943 -12.896 -14.302 1.00 95.69 273 CYS A C 1
ATOM 2168 O O . CYS A 1 273 ? 10.138 -13.760 -13.977 1.00 95.69 273 CYS A O 1
ATOM 2170 N N . LYS A 1 274 ? 12.009 -12.591 -13.551 1.00 95.75 274 LYS A N 1
ATOM 2171 C CA . LYS A 1 274 ? 12.275 -13.249 -12.263 1.00 95.75 274 LYS A CA 1
ATOM 2172 C C . LYS A 1 274 ? 11.153 -13.007 -11.256 1.00 95.75 274 LYS A C 1
ATOM 2174 O O . LYS A 1 274 ? 10.658 -13.970 -10.686 1.00 95.75 274 LYS A O 1
ATOM 2179 N N . ALA A 1 275 ? 10.709 -11.759 -11.096 1.00 95.38 275 ALA A N 1
ATOM 2180 C CA . ALA A 1 275 ? 9.594 -11.419 -10.213 1.00 95.38 275 ALA A CA 1
ATOM 2181 C C . ALA A 1 275 ? 8.310 -12.178 -10.595 1.00 95.38 275 ALA A C 1
ATOM 2183 O O . ALA A 1 275 ? 7.645 -12.753 -9.740 1.00 95.38 275 ALA A O 1
ATOM 2184 N N . SER A 1 276 ? 7.996 -12.233 -11.893 1.00 96.06 276 SER A N 1
ATOM 2185 C CA . SER A 1 276 ? 6.845 -12.978 -12.416 1.00 96.06 276 SER A CA 1
ATOM 2186 C C . SER A 1 276 ? 6.956 -14.483 -12.135 1.00 96.06 276 SER A C 1
ATOM 2188 O O . SER A 1 276 ? 6.030 -15.087 -11.601 1.00 96.06 276 SER A O 1
ATOM 2190 N N . LEU A 1 277 ? 8.114 -15.088 -12.429 1.00 95.44 277 LEU A N 1
ATOM 2191 C CA . LEU A 1 277 ? 8.377 -16.515 -12.200 1.00 95.44 277 LEU A CA 1
ATOM 2192 C C . LEU A 1 277 ? 8.368 -16.892 -10.714 1.00 95.44 277 LEU A C 1
ATOM 2194 O O . LEU A 1 277 ? 7.987 -18.008 -10.378 1.00 95.44 277 LEU A O 1
ATOM 2198 N N . ALA A 1 278 ? 8.758 -15.969 -9.836 1.00 94.44 278 ALA A N 1
ATOM 2199 C CA . ALA A 1 278 ? 8.671 -16.132 -8.389 1.00 94.44 278 ALA A CA 1
ATOM 2200 C C . ALA A 1 278 ? 7.236 -15.980 -7.846 1.00 94.44 278 ALA A C 1
ATOM 2202 O O . ALA A 1 278 ? 7.029 -16.129 -6.646 1.00 94.44 278 ALA A O 1
ATOM 2203 N N . GLY A 1 279 ? 6.249 -15.671 -8.695 1.00 93.50 279 GLY A N 1
ATOM 2204 C CA . GLY A 1 279 ? 4.853 -15.505 -8.293 1.00 93.50 279 GLY A CA 1
ATOM 2205 C C . GLY A 1 279 ? 4.549 -14.160 -7.628 1.00 93.50 279 GLY A C 1
ATOM 2206 O O . GLY A 1 279 ? 3.570 -14.055 -6.886 1.00 93.50 279 GLY A O 1
ATOM 2207 N N . CYS A 1 280 ? 5.369 -13.128 -7.851 1.00 93.50 280 CYS A N 1
ATOM 2208 C CA . CYS A 1 280 ? 5.090 -11.794 -7.325 1.00 93.50 280 CYS A CA 1
ATOM 2209 C C . CYS A 1 280 ? 3.841 -11.173 -7.973 1.00 93.50 280 CYS A C 1
ATOM 2211 O O . CYS A 1 280 ? 3.559 -11.362 -9.158 1.00 93.50 280 CYS A O 1
ATOM 2213 N N . LYS A 1 281 ? 3.141 -10.325 -7.214 1.00 93.00 281 LYS A N 1
ATOM 2214 C CA . LYS A 1 281 ? 2.103 -9.426 -7.730 1.00 93.00 281 LYS A CA 1
ATOM 2215 C C . LYS A 1 281 ? 2.769 -8.228 -8.404 1.00 93.00 281 LYS A C 1
ATOM 2217 O O . LYS A 1 281 ? 3.296 -7.343 -7.725 1.00 93.00 281 LYS A O 1
ATOM 2222 N N . LEU A 1 282 ? 2.785 -8.214 -9.735 1.00 94.69 282 LEU A N 1
ATOM 2223 C CA . LEU A 1 282 ? 3.436 -7.149 -10.497 1.00 94.69 282 LEU A CA 1
ATOM 2224 C C . LEU A 1 282 ? 2.574 -5.884 -10.505 1.00 94.69 282 LEU A C 1
ATOM 2226 O O . LEU A 1 282 ? 1.395 -5.928 -10.853 1.00 94.69 282 LEU A O 1
ATOM 2230 N N . VAL A 1 283 ? 3.178 -4.748 -10.169 1.00 93.50 283 VAL A N 1
ATOM 2231 C CA . VAL A 1 283 ? 2.492 -3.458 -10.068 1.00 93.50 283 VAL A CA 1
ATOM 2232 C C . VAL A 1 283 ? 3.173 -2.418 -10.949 1.00 93.50 283 VAL A C 1
ATOM 2234 O O . VAL A 1 283 ? 4.380 -2.190 -10.856 1.00 93.50 283 VAL A O 1
ATOM 2237 N N . VAL A 1 284 ? 2.374 -1.758 -11.785 1.00 92.25 284 VAL A N 1
ATOM 2238 C CA . VAL A 1 284 ? 2.781 -0.628 -12.626 1.00 92.25 284 VAL A CA 1
ATOM 2239 C C . VAL A 1 284 ? 2.248 0.662 -12.012 1.00 92.25 284 VAL A C 1
ATOM 2241 O O . VAL A 1 284 ? 1.038 0.808 -11.830 1.00 92.25 284 VAL A O 1
ATOM 2244 N N . VAL A 1 285 ? 3.138 1.610 -11.723 1.00 89.81 285 VAL A N 1
ATOM 2245 C CA . VAL A 1 285 ? 2.762 2.939 -11.227 1.00 89.81 285 VAL A CA 1
ATOM 2246 C C . VAL A 1 285 ? 2.362 3.822 -12.409 1.00 89.81 285 VAL A C 1
ATOM 2248 O O . VAL A 1 285 ? 3.135 4.006 -13.346 1.00 89.81 285 VAL A O 1
ATOM 2251 N N . THR A 1 286 ? 1.159 4.381 -12.376 1.00 87.62 286 THR A N 1
ATOM 2252 C CA . THR A 1 286 ? 0.595 5.262 -13.404 1.00 87.62 286 THR A CA 1
ATOM 2253 C C . THR A 1 286 ? 0.393 6.666 -12.858 1.00 87.62 286 THR A C 1
ATOM 2255 O O . THR A 1 286 ? 0.414 6.889 -11.648 1.00 87.62 286 THR A O 1
ATOM 2258 N N . LYS A 1 287 ? 0.109 7.622 -13.746 1.00 82.94 287 LYS A N 1
ATOM 2259 C CA . LYS A 1 287 ? -0.412 8.922 -13.313 1.00 82.94 287 LYS A CA 1
ATOM 2260 C C . LYS A 1 287 ? -1.781 8.756 -12.645 1.00 82.94 287 LYS A C 1
ATOM 2262 O O . LYS A 1 287 ? -2.444 7.728 -12.810 1.00 82.94 287 LYS A O 1
ATOM 2267 N N . ASP A 1 288 ? -2.224 9.787 -11.934 1.00 77.06 288 ASP A N 1
ATOM 2268 C CA . ASP A 1 288 ? -3.499 9.781 -11.202 1.00 77.06 288 ASP A CA 1
ATOM 2269 C C . ASP A 1 288 ? -4.737 9.656 -12.107 1.00 77.06 288 ASP A C 1
ATOM 2271 O O . ASP A 1 288 ? -5.780 9.162 -11.676 1.00 77.06 288 ASP A O 1
ATOM 2275 N N . ASP A 1 289 ? -4.620 10.058 -13.375 1.00 79.25 289 ASP A N 1
ATOM 2276 C CA . ASP A 1 289 ? -5.645 9.862 -14.408 1.00 79.25 289 ASP A CA 1
ATOM 2277 C C . ASP A 1 289 ? -5.613 8.451 -15.037 1.00 79.25 289 ASP A C 1
ATOM 2279 O O . ASP A 1 289 ? -6.412 8.138 -15.919 1.00 79.25 289 ASP A O 1
ATOM 2283 N N . GLY A 1 290 ? -4.698 7.584 -14.587 1.00 81.38 290 GLY A N 1
ATOM 2284 C CA . GLY A 1 290 ? -4.494 6.229 -15.097 1.00 81.38 290 GLY A CA 1
ATOM 2285 C C . GLY A 1 290 ? -3.687 6.152 -16.396 1.00 81.38 290 GLY A C 1
ATOM 2286 O O . GLY A 1 290 ? -3.464 5.046 -16.904 1.00 81.38 290 GLY A O 1
ATOM 2287 N N . SER A 1 291 ? -3.248 7.289 -16.944 1.00 84.25 291 SER A N 1
ATOM 2288 C CA . SER A 1 291 ? -2.397 7.326 -18.131 1.00 84.25 291 SER A CA 1
ATOM 2289 C C . SER A 1 291 ? -0.958 6.909 -17.812 1.00 84.25 291 SER A C 1
ATOM 2291 O O . SER A 1 291 ? -0.473 7.020 -16.680 1.00 84.25 291 SER A O 1
ATOM 2293 N N . LEU A 1 292 ? -0.271 6.403 -18.836 1.00 84.31 292 LEU A N 1
ATOM 2294 C CA . LEU A 1 292 ? 1.123 5.972 -18.767 1.00 84.31 292 LEU A CA 1
ATOM 2295 C C . LEU A 1 292 ? 2.037 7.058 -19.345 1.00 84.31 292 LEU A C 1
ATOM 2297 O O . LEU A 1 292 ? 1.666 7.802 -20.254 1.00 84.31 292 LEU A O 1
ATOM 2301 N N . GLY A 1 293 ? 3.251 7.161 -18.814 1.00 77.25 293 GLY A N 1
ATOM 2302 C CA . GLY A 1 293 ? 4.354 7.820 -19.507 1.00 77.25 293 GLY A CA 1
ATOM 2303 C C . GLY A 1 293 ? 4.849 6.977 -20.687 1.00 77.25 293 GLY A C 1
ATOM 2304 O O . GLY A 1 293 ? 4.623 5.772 -20.733 1.00 77.25 293 GLY A O 1
ATOM 2305 N N . HIS A 1 294 ? 5.588 7.588 -21.617 1.00 74.75 294 HIS A N 1
ATOM 2306 C CA . HIS A 1 294 ? 6.085 6.892 -22.816 1.00 74.75 294 HIS A CA 1
ATOM 2307 C C . HIS A 1 294 ? 6.935 5.651 -22.480 1.00 74.75 294 HIS A C 1
ATOM 2309 O O . HIS A 1 294 ? 6.759 4.596 -23.084 1.00 74.75 294 HIS A O 1
ATOM 2315 N N . SER A 1 295 ? 7.815 5.737 -21.475 1.00 72.88 295 SER A N 1
ATOM 2316 C CA . SER A 1 295 ? 8.600 4.578 -21.023 1.00 72.88 295 SER A CA 1
ATOM 2317 C C . SER A 1 295 ? 7.717 3.483 -20.412 1.00 72.88 295 SER A C 1
ATOM 2319 O O . SER A 1 295 ? 7.932 2.302 -20.674 1.00 72.88 295 SER A O 1
ATOM 2321 N N . GLN A 1 296 ? 6.677 3.881 -19.675 1.00 82.69 296 GLN A N 1
ATOM 2322 C CA . GLN A 1 296 ? 5.735 2.973 -19.019 1.00 82.69 296 GLN A CA 1
ATOM 2323 C C . GLN A 1 296 ? 4.832 2.242 -20.018 1.00 82.69 296 GLN A C 1
ATOM 2325 O O . GLN A 1 296 ? 4.462 1.089 -19.811 1.00 82.69 296 GLN A O 1
ATOM 2330 N N . GLU A 1 297 ? 4.511 2.866 -21.153 1.00 84.94 297 GLU A N 1
ATOM 2331 C CA . GLU A 1 297 ? 3.831 2.176 -22.253 1.00 84.94 297 GLU A CA 1
ATOM 2332 C C . GLU A 1 297 ? 4.671 1.020 -22.807 1.00 84.94 297 GLU A C 1
ATOM 2334 O O . GLU A 1 297 ? 4.130 -0.053 -23.086 1.00 84.94 297 GLU A O 1
ATOM 2339 N N . GLY A 1 298 ? 5.990 1.215 -22.923 1.00 83.06 298 GLY A N 1
ATOM 2340 C CA . GLY A 1 298 ? 6.933 0.168 -23.319 1.00 83.06 298 GLY A CA 1
ATOM 2341 C C . GLY A 1 298 ? 6.977 -0.993 -22.321 1.00 83.06 298 GLY A C 1
ATOM 2342 O O . GLY A 1 298 ? 6.908 -2.155 -22.722 1.00 83.06 298 GLY A O 1
ATOM 2343 N N . GLU A 1 299 ? 7.019 -0.696 -21.020 1.00 88.00 299 GLU A N 1
ATOM 2344 C CA . GLU A 1 299 ? 6.960 -1.707 -19.952 1.00 88.00 299 GLU A CA 1
ATOM 2345 C C . GLU A 1 299 ? 5.673 -2.538 -20.030 1.00 88.00 299 GLU A C 1
ATOM 2347 O O . GLU A 1 299 ? 5.704 -3.767 -20.075 1.00 88.00 299 GLU A O 1
ATOM 2352 N N . VAL A 1 300 ? 4.519 -1.867 -20.105 1.00 89.44 300 VAL A N 1
ATOM 2353 C CA . VAL A 1 300 ? 3.208 -2.525 -20.158 1.00 89.44 300 VAL A CA 1
ATOM 2354 C C . VAL A 1 300 ? 3.066 -3.366 -21.421 1.00 89.44 300 VAL A C 1
ATOM 2356 O O . VAL A 1 300 ? 2.453 -4.435 -21.385 1.00 89.44 300 VAL A O 1
ATOM 2359 N N . ARG A 1 301 ? 3.629 -2.921 -22.548 1.00 89.62 301 ARG A N 1
ATOM 2360 C CA . ARG A 1 301 ? 3.644 -3.707 -23.785 1.00 89.62 301 ARG A CA 1
ATOM 2361 C C . ARG A 1 301 ? 4.441 -5.000 -23.615 1.00 89.62 301 ARG A C 1
ATOM 2363 O O . ARG A 1 301 ? 3.963 -6.042 -24.057 1.00 89.62 301 ARG A O 1
ATOM 2370 N N . PHE A 1 302 ? 5.590 -4.951 -22.942 1.00 89.88 302 PHE A N 1
ATOM 2371 C CA . PHE A 1 302 ? 6.369 -6.144 -22.604 1.00 89.88 302 PHE A CA 1
ATOM 2372 C C . PHE A 1 302 ? 5.607 -7.087 -21.663 1.00 89.88 302 PHE A C 1
ATOM 2374 O O . PHE A 1 302 ? 5.494 -8.277 -21.947 1.00 89.88 302 PHE A O 1
ATOM 2381 N N . LEU A 1 303 ? 5.009 -6.566 -20.586 1.00 93.56 303 LEU A N 1
ATOM 2382 C CA . LEU A 1 303 ? 4.205 -7.381 -19.664 1.00 93.56 303 LEU A CA 1
ATOM 2383 C C . LEU A 1 303 ? 3.066 -8.097 -20.402 1.00 93.56 303 LEU A C 1
ATOM 2385 O O . LEU A 1 303 ? 2.856 -9.296 -20.224 1.00 93.56 303 LEU A O 1
ATOM 2389 N N . LYS A 1 304 ? 2.370 -7.381 -21.293 1.00 93.38 304 LYS A N 1
ATOM 2390 C CA . LYS A 1 304 ? 1.307 -7.950 -22.131 1.00 93.38 304 LYS A CA 1
ATOM 2391 C C . LYS A 1 304 ? 1.826 -8.995 -23.115 1.00 93.38 304 LYS A C 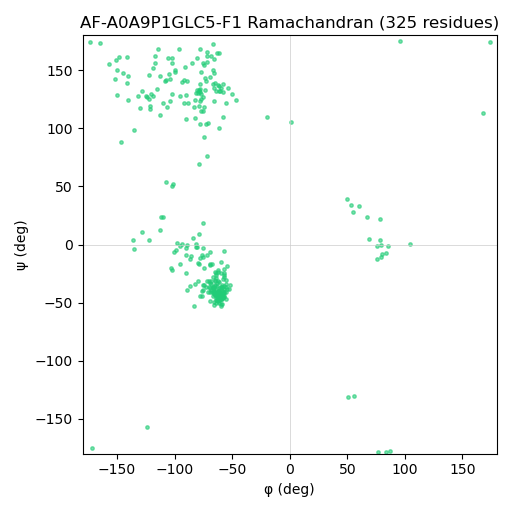1
ATOM 2393 O O . LYS A 1 304 ? 1.182 -10.027 -23.266 1.00 93.38 304 LYS A O 1
ATOM 2398 N N . SER A 1 305 ? 2.966 -8.762 -23.771 1.00 92.25 305 SER A N 1
ATOM 2399 C CA . SER A 1 305 ? 3.522 -9.718 -24.741 1.00 92.25 305 SER A CA 1
ATOM 2400 C C . SER A 1 305 ? 3.974 -11.025 -24.085 1.00 92.25 305 SER A C 1
ATOM 2402 O O . SER A 1 305 ? 3.930 -12.075 -24.721 1.00 92.25 305 SER A O 1
ATOM 2404 N N . LYS A 1 306 ? 4.357 -10.976 -22.805 1.00 93.25 306 LYS A N 1
ATOM 2405 C CA . LYS A 1 306 ? 4.675 -12.149 -21.979 1.00 93.25 306 LYS A CA 1
ATOM 2406 C C . LYS A 1 306 ? 3.468 -12.741 -21.247 1.00 93.25 306 LYS A C 1
ATOM 2408 O O . LYS A 1 306 ? 3.632 -13.727 -20.538 1.00 93.25 306 LYS A O 1
ATOM 2413 N N . ALA A 1 307 ? 2.279 -12.158 -21.416 1.00 94.75 307 ALA A N 1
ATOM 2414 C CA . ALA A 1 307 ? 1.066 -12.512 -20.680 1.00 94.75 307 ALA A CA 1
ATOM 2415 C C . ALA A 1 307 ? 1.250 -12.488 -19.149 1.00 94.75 307 ALA A C 1
ATOM 2417 O O . ALA A 1 307 ? 0.644 -13.280 -18.432 1.00 94.75 307 ALA A O 1
ATOM 2418 N N . PHE A 1 308 ? 2.081 -11.573 -18.642 1.00 95.50 308 PHE A N 1
ATOM 2419 C CA . PHE A 1 308 ? 2.287 -11.394 -17.209 1.00 95.50 308 PHE A CA 1
ATOM 2420 C C . PHE A 1 308 ? 1.123 -10.596 -16.597 1.00 95.50 308 PHE A C 1
ATOM 2422 O O . PHE A 1 308 ? 0.901 -9.438 -16.992 1.00 95.50 308 PHE A O 1
ATOM 2429 N N . PRO A 1 309 ? 0.375 -11.179 -15.637 1.00 93.62 309 PRO A N 1
ATOM 2430 C CA . PRO A 1 309 ? -0.643 -10.452 -14.892 1.00 93.62 309 PRO A CA 1
ATOM 2431 C C . PRO A 1 309 ? -0.008 -9.277 -14.152 1.00 93.62 309 PRO A C 1
ATOM 2433 O O . PRO A 1 309 ? 1.053 -9.416 -13.545 1.00 93.62 309 PRO A O 1
ATOM 2436 N N . HIS A 1 310 ? -0.645 -8.112 -14.221 1.00 93.75 310 HIS A N 1
ATOM 2437 C CA . HIS A 1 310 ? -0.179 -6.925 -13.518 1.00 93.75 310 HIS A CA 1
ATOM 2438 C C . HIS A 1 310 ? -1.340 -6.017 -13.138 1.00 93.75 310 HIS A C 1
ATOM 2440 O O . HIS A 1 310 ? -2.346 -5.922 -13.848 1.00 93.75 310 HIS A O 1
ATOM 2446 N N . GLU A 1 311 ? -1.152 -5.306 -12.038 1.00 92.06 311 GLU A N 1
ATOM 2447 C CA . GLU A 1 311 ? -2.055 -4.277 -11.549 1.00 92.06 311 GLU A CA 1
ATOM 2448 C C . GLU A 1 311 ? -1.502 -2.888 -11.864 1.00 92.06 311 GLU A C 1
ATOM 2450 O O . GLU A 1 311 ? -0.315 -2.699 -12.147 1.00 92.06 311 GLU A O 1
ATOM 2455 N N . ARG A 1 312 ? -2.391 -1.896 -11.835 1.00 89.56 312 ARG A N 1
ATOM 2456 C CA . ARG A 1 312 ? -2.036 -0.489 -12.012 1.00 89.56 312 ARG A CA 1
ATOM 2457 C C . ARG A 1 312 ? -2.413 0.279 -10.767 1.00 89.56 312 ARG A C 1
ATOM 245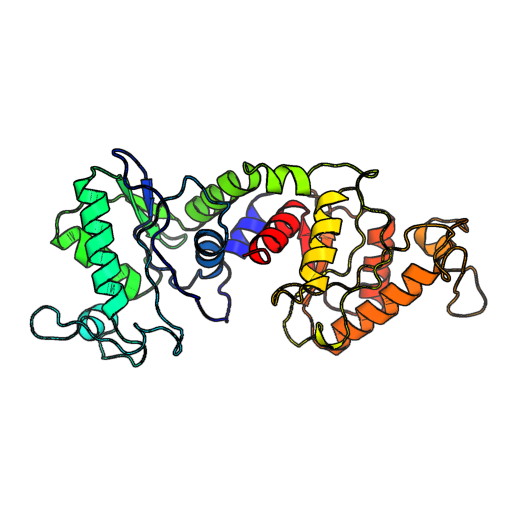9 O O . ARG A 1 312 ? -3.578 0.227 -10.371 1.00 89.56 312 ARG A O 1
ATOM 2466 N N . VAL A 1 313 ? -1.450 1.018 -10.238 1.00 87.88 313 VAL A N 1
ATOM 2467 C CA . VAL A 1 313 ? -1.633 1.889 -9.078 1.00 87.88 313 VAL A CA 1
ATOM 2468 C C . VAL A 1 313 ? -1.267 3.322 -9.441 1.00 87.88 313 VAL A C 1
ATOM 2470 O O . VAL A 1 313 ? -0.367 3.537 -10.247 1.00 87.88 313 VAL A O 1
ATOM 2473 N N . SER A 1 314 ? -1.945 4.309 -8.873 1.00 85.56 314 SER A N 1
ATOM 2474 C CA . SER A 1 314 ? -1.599 5.722 -9.042 1.00 85.56 314 SER A CA 1
ATOM 2475 C C . SER A 1 314 ? -0.320 6.092 -8.284 1.00 85.56 314 SER A C 1
ATOM 2477 O O . SER A 1 314 ? 0.126 5.367 -7.389 1.00 85.56 314 SER A O 1
ATOM 2479 N N . THR A 1 315 ? 0.262 7.257 -8.580 1.00 82.50 315 THR A N 1
ATOM 2480 C CA . THR A 1 315 ? 1.384 7.791 -7.794 1.00 82.50 315 THR A CA 1
ATOM 2481 C C . THR A 1 315 ? 0.993 7.993 -6.321 1.00 82.50 315 THR A C 1
ATOM 2483 O O . THR A 1 315 ? 1.810 7.756 -5.433 1.00 82.50 315 THR A O 1
ATOM 2486 N N . ALA A 1 316 ? -0.260 8.369 -6.036 1.00 79.62 316 ALA A N 1
ATOM 2487 C CA . ALA A 1 316 ? -0.779 8.456 -4.668 1.00 79.62 316 ALA A CA 1
ATOM 2488 C C . ALA A 1 316 ? -0.796 7.098 -3.950 1.00 79.62 316 ALA A C 1
ATOM 2490 O O . ALA A 1 316 ? -0.339 6.999 -2.812 1.00 79.62 316 ALA A O 1
ATOM 2491 N N . GLU A 1 317 ? -1.255 6.040 -4.619 1.00 80.12 317 GLU A N 1
ATOM 2492 C CA . GLU A 1 317 ? -1.223 4.675 -4.075 1.00 80.12 317 GLU A CA 1
ATOM 2493 C C . GLU A 1 317 ? 0.213 4.200 -3.850 1.00 80.12 317 GLU A C 1
ATOM 2495 O O . GLU A 1 317 ? 0.523 3.644 -2.800 1.00 80.12 317 GLU A O 1
ATOM 2500 N N . PHE A 1 318 ? 1.106 4.478 -4.799 1.00 85.12 318 PHE A N 1
ATOM 2501 C CA . PHE A 1 318 ? 2.531 4.194 -4.665 1.00 85.12 318 PHE A CA 1
ATOM 2502 C C . PHE A 1 318 ? 3.153 4.904 -3.455 1.00 85.12 318 PHE A C 1
ATOM 2504 O O . PHE A 1 318 ? 3.905 4.285 -2.703 1.00 85.12 318 PHE A O 1
ATOM 2511 N N . ALA A 1 319 ? 2.805 6.171 -3.216 1.00 82.44 319 ALA A N 1
ATOM 2512 C CA . ALA A 1 319 ? 3.281 6.901 -2.047 1.00 82.44 319 ALA A CA 1
ATOM 2513 C C . ALA A 1 319 ? 2.845 6.225 -0.743 1.00 82.44 319 ALA A C 1
ATOM 2515 O O . ALA A 1 319 ? 3.676 6.000 0.132 1.00 82.44 319 ALA A O 1
ATOM 2516 N N . LEU A 1 320 ? 1.574 5.831 -0.635 1.00 77.44 320 LEU A N 1
ATOM 2517 C CA . LEU A 1 320 ? 1.061 5.123 0.541 1.00 77.44 320 LEU A CA 1
ATOM 2518 C C . LEU A 1 320 ? 1.767 3.778 0.760 1.00 77.44 320 LEU A C 1
ATOM 2520 O O . LEU A 1 320 ? 2.131 3.466 1.891 1.00 77.44 320 LEU A O 1
ATOM 2524 N N . MET A 1 321 ? 2.032 3.027 -0.315 1.00 80.81 321 MET A N 1
ATOM 2525 C CA . MET A 1 321 ? 2.788 1.771 -0.245 1.00 80.81 321 MET A CA 1
ATOM 2526 C C . MET A 1 321 ? 4.203 1.982 0.310 1.00 80.81 321 MET A C 1
ATOM 2528 O O . MET A 1 321 ? 4.662 1.196 1.134 1.00 80.81 321 MET A O 1
ATOM 2532 N N . LEU A 1 322 ? 4.900 3.044 -0.108 1.00 79.06 322 LEU A N 1
ATOM 2533 C CA . LEU A 1 322 ? 6.235 3.360 0.412 1.00 79.06 322 LEU A CA 1
ATOM 2534 C C . LEU A 1 322 ? 6.210 3.713 1.899 1.00 79.06 322 LEU A C 1
ATOM 2536 O O . LEU A 1 322 ? 7.096 3.296 2.642 1.00 79.06 322 LEU A O 1
ATOM 2540 N N . LEU A 1 323 ? 5.203 4.470 2.337 1.00 74.31 323 LEU A N 1
ATOM 2541 C CA . LEU A 1 323 ? 5.070 4.861 3.740 1.00 74.31 323 LEU A CA 1
ATOM 2542 C C . LEU A 1 323 ? 4.746 3.676 4.652 1.00 74.31 323 LEU A C 1
ATOM 2544 O O . LEU A 1 323 ? 5.185 3.666 5.798 1.00 74.31 323 LEU A O 1
ATOM 2548 N N . GLU A 1 324 ? 4.028 2.671 4.149 1.00 70.25 324 GLU A N 1
ATOM 2549 C CA . GLU A 1 324 ? 3.775 1.426 4.881 1.00 70.25 324 GLU A CA 1
ATOM 2550 C C . GLU A 1 324 ? 5.067 0.633 5.157 1.00 70.25 324 GLU A C 1
ATOM 2552 O O . GLU A 1 324 ? 5.136 -0.088 6.150 1.00 70.25 324 GLU A O 1
ATOM 2557 N N . CYS A 1 325 ? 6.089 0.766 4.302 1.00 66.88 325 CYS A N 1
ATOM 2558 C CA . CYS A 1 325 ? 7.342 0.011 4.416 1.00 66.88 325 CYS A CA 1
ATOM 2559 C C . CYS A 1 325 ? 8.335 0.607 5.416 1.00 66.88 325 CYS A C 1
ATOM 2561 O O . CYS A 1 325 ? 9.041 -0.142 6.076 1.00 66.88 325 CYS A O 1
ATOM 2563 N N . GLN A 1 326 ? 8.366 1.937 5.544 1.00 56.34 326 GLN A N 1
ATOM 2564 C CA . GLN A 1 326 ? 9.366 2.676 6.335 1.00 56.34 326 GLN A CA 1
ATOM 2565 C C . GLN A 1 326 ? 9.153 2.594 7.862 1.00 56.34 326 GLN A C 1
ATOM 2567 O O . GLN A 1 326 ? 9.630 3.462 8.602 1.00 56.34 326 GLN A O 1
ATOM 2572 N N . CYS A 1 327 ? 8.377 1.619 8.336 1.00 44.00 327 CYS A N 1
ATOM 2573 C CA . CYS A 1 327 ? 7.830 1.577 9.687 1.00 44.00 327 CYS A CA 1
ATOM 2574 C C . CYS A 1 327 ? 8.037 0.225 10.367 1.00 44.00 327 CYS A C 1
ATOM 2576 O O . CYS A 1 327 ? 7.465 -0.778 9.886 1.00 44.00 327 CYS A O 1
#

Foldseek 3Di:
DQPVLLVLLQAQDPDDPPWDDWDADLAAAQEEELEECQRRSNLVLLVRLFPQLYRYTYLYTDFDDPPDPQFQDWDDDPNHTVCCQQVVDDDRRYDVSVVSSLVVLVVSQVNNYAYEYEAEPVRHRNGSRSVSSVVSCVVVVHDYYYDYSSRSSVSSLVSLCVGPLVCLQVDQAQPQQALDFDQWADLVLAAAAAAEELEEDHRRRSLVNLLRVLRVVSQNRYTYRYGHHRDPVDPQFQAFDDPDPDGGCCCVQPVDADRRYCVSVVSSLVSVVSNQVNNHAYEYEDAPVRHHDSNSVSSVVSCVVVVRDYYYDYSSSSSSSSSSRVD

Mean predicted aligned error: 10.42 Å

Nearest PDB structures (foldseek):
  5v68-assembly1_C  TM=3.710E-01  e=8.262E-01  Mycobacterium tuberculosis H37Ra
  4g1f-assembly4_D  TM=2.528E-01  e=4.907E-01  Homo sapiens
  3g0d-assembly1_B  TM=2.533E-01  e=2.342E+00  Homo sapiens
  4nmd-assembly1_A  TM=2.067E-01  e=3.315E+00  Geobacter sulfurreducens PCA
  5tao-assembly1_A  TM=1.772E-01  e=5.267E+00  Haloferax volcanii DS2

Secondary structure (DSSP, 8-state):
-HHHHHHHHTS---S----B--BS---TT-EEE----TT-HHHHHHHHH-TT-TT-EE---B---TTSTTTT---EETTEEHHHHHTSS--TT-SHHHHHHHHHHHHHHHTT-EEEEEE-TTS---SHHHHHHHHHHHHTT--EEEEEHHHHHHHHHHHHHHSHHHHHHH--BTT-S----EE-S-GGG--TT-EEE-S--TTBHHHHHHHHHHHHTT-TTEEE--EE--STTSTTTT----SSSS--HHHHHHSS--TT-SHHHHHHHHHHHHHHHTT-EEEEEE-TTSPPPHHHHHHHHHHHHTT--EEEEEHHHHHHHHHHH--

Solvent-accessible surface area (backbone atoms only — not comparable to full-atom values): 17653 Å² total; per-residue (Å²): 124,61,65,65,56,39,55,54,34,55,36,61,60,95,66,82,66,69,68,34,65,65,41,70,72,64,47,69,68,36,60,29,38,60,38,67,56,68,62,30,40,40,47,48,47,47,58,59,43,28,90,64,52,71,90,57,18,32,28,34,42,45,57,71,46,84,88,41,97,57,36,53,32,73,42,80,42,98,95,45,45,46,27,46,73,38,72,67,44,83,57,78,48,40,34,40,41,54,56,54,26,52,53,43,46,50,52,29,50,75,35,49,27,42,36,30,39,68,21,35,87,90,67,46,64,76,37,54,63,45,52,39,46,53,53,50,35,60,73,72,67,54,74,67,47,82,40,38,44,62,59,52,38,49,53,54,49,51,44,41,60,67,27,69,68,41,44,49,28,67,36,80,34,70,83,57,39,68,73,42,75,41,77,35,40,60,76,87,61,43,36,66,72,37,40,24,40,58,38,71,63,77,43,24,13,47,39,44,48,50,52,54,49,43,33,72,70,60,39,90,64,49,30,32,20,37,54,41,81,45,51,84,87,41,91,59,44,47,35,70,44,59,95,60,104,65,77,36,51,26,38,77,49,69,72,43,84,50,83,62,36,27,37,59,54,58,52,25,52,52,40,41,49,50,30,51,77,34,43,25,42,34,31,34,69,25,44,76,88,68,49,67,54,67,62,43,50,44,48,52,49,51,35,55,75,68,67,50,76,66,48,77,37,28,52,70,51,50,42,53,56,54,49,59,52,80,84

Radius of gyration: 23.61 Å; Cα contacts (8 Å, |Δi|>4): 596; chains: 1; bounding box: 55×37×73 Å

Sequence (327 aa):
MNQKISDRLMESCPGTLLHAVPNGSYDPGTEVIVSFPGVHTFAWNLLHRSKLVKGISATCTFISDETHPGYGKHDKYEGGCHCDHIYGKRDEFGCSWYTIWMEKTRQAAQNSCKLIVVTTRDGSLPGKGQNAEIRFLEREGLRYSLMNIEDFASKLIEVLLGHEETRKILEVNPEKSHRISFYGSSDEAFSEGRVAIVSFPGVHGYGWNKLTEVSRAQEVSLATSCVFLPDEKNPDYGIHDQDEPGPCHCYHLYGEAKAWGCRWYTIWMKQTCKASLAGCKLVVVTKDDGSLGHSQEGEVRFLKSKAFPHERVSTAEFALMLLECQC

pLDDT: mean 79.98, std 12.45, range [37.53, 96.06]